Protein AF-A0A812JLH1-F1 (afdb_monomer_lite)

Organism: Symbiodinium pilosum (NCBI:txid2952)

Radius of gyration: 16.18 Å; chains: 1; bounding box: 37×35×45 Å

Secondary structure (DSSP, 8-state):
-HHHHHH-----TTGGGEEEEEE-GGGTB---GGGG-TTS---TTSBBPTTGGGSPPHHHHHHHHHHTT-SEEEEEE-TT--STTHHHHHTHHHHH----EEEEEE--HHHHHHHHHH-SEEE--S-HHHHHHHHH-SS--EEEES---TT-TTSS-PPTT-EEEE------HHHHSTTTTBHHHHH-

Sequence (188 aa):
DVKACLENPAEDPGEDKRLTVHLRGNDLWNMGEFELMPKKPVNMEAGAHHWLWANPPCTMYEKIIREEEFTEVLVVTSPDRRHACVPWFERFTARTGLNVKVTLQANSLAQDFCTLTRARNLAVSFSTLSNAAAIMSKRVQRIYLRQFALNSMMNCNVWPGVSLVQYSLPITEQHHEPYNNTYAGVTE

Foldseek 3Di:
DLVCLLPDQDDDPQLLLEEEEEFELVLFAVDDPVRLPPPDDPPQFDFTDLCNVQWDDLVLVVVVCVVSVRQEYEYEYALSQLGLCSVVLVCVCVVPVDNHHYDYDHDDLSVSLSVLLNHQHYEYTNDPSNLVSQVSHPRHQEYEYADDDPPRPPPPDDDPNHYYHYNDDDDDPVNSCQQVSGNNRSND

pLDDT: mean 85.17, std 12.39, range [54.69, 98.5]

Structure (mmCIF, N/CA/C/O backbone):
data_AF-A0A812JLH1-F1
#
_entry.id   AF-A0A812JLH1-F1
#
loop_
_atom_site.group_PDB
_atom_site.id
_atom_site.type_symbol
_atom_site.label_atom_id
_atom_site.label_alt_id
_atom_site.label_comp_id
_atom_site.label_asym_id
_atom_site.label_entity_id
_atom_site.label_seq_id
_atom_site.pdbx_PDB_ins_code
_atom_site.Cartn_x
_atom_site.Cartn_y
_atom_site.Cartn_z
_atom_site.occupancy
_atom_site.B_iso_or_equiv
_atom_site.auth_seq_id
_atom_site.auth_comp_id
_atom_site.auth_asym_id
_atom_site.auth_atom_id
_atom_site.pdbx_PDB_model_num
ATOM 1 N N . ASP A 1 1 ? 15.797 2.815 14.763 1.00 82.75 1 ASP A N 1
ATOM 2 C CA . ASP A 1 1 ? 15.947 1.451 15.293 1.00 82.75 1 ASP A CA 1
ATOM 3 C C . ASP A 1 1 ? 14.670 0.673 14.989 1.00 82.75 1 ASP A C 1
ATOM 5 O O . ASP A 1 1 ? 13.602 1.110 15.404 1.00 82.75 1 ASP A O 1
ATOM 9 N N . VAL A 1 2 ? 14.767 -0.409 14.209 1.00 87.62 2 VAL A N 1
ATOM 10 C CA . VAL A 1 2 ? 13.615 -1.256 13.837 1.00 87.62 2 VAL A CA 1
ATOM 11 C C . VAL A 1 2 ? 13.089 -2.033 15.046 1.00 87.62 2 VAL A C 1
ATOM 13 O O . VAL A 1 2 ? 11.886 -2.244 15.167 1.00 87.62 2 VAL A O 1
ATOM 16 N N . LYS A 1 3 ? 13.959 -2.400 15.993 1.00 89.44 3 LYS A N 1
ATOM 17 C CA . LYS A 1 3 ? 13.555 -3.128 17.199 1.00 89.44 3 LYS A CA 1
ATOM 18 C C . LYS A 1 3 ? 12.548 -2.320 18.019 1.00 89.44 3 LYS A C 1
ATOM 20 O O . LYS A 1 3 ? 11.480 -2.818 18.367 1.00 89.44 3 LYS A O 1
ATOM 25 N N . ALA A 1 4 ? 12.838 -1.036 18.223 1.00 86.81 4 ALA A N 1
ATOM 26 C CA . ALA A 1 4 ? 11.985 -0.136 18.991 1.00 86.81 4 ALA A CA 1
ATOM 27 C C . ALA A 1 4 ? 10.550 -0.025 18.437 1.00 86.81 4 ALA A C 1
ATOM 29 O O . ALA A 1 4 ? 9.603 0.097 19.214 1.00 86.81 4 ALA A O 1
ATOM 30 N N . CYS A 1 5 ? 10.357 -0.080 17.112 1.00 86.69 5 CYS A N 1
ATOM 31 C CA . CYS A 1 5 ? 9.018 0.037 16.529 1.00 86.69 5 CYS A CA 1
ATOM 32 C C . CYS A 1 5 ? 8.181 -1.247 16.620 1.00 86.69 5 CYS A C 1
ATOM 34 O O . CYS A 1 5 ? 6.956 -1.147 16.599 1.00 86.69 5 CYS A O 1
ATOM 36 N N . LEU A 1 6 ? 8.822 -2.408 16.785 1.00 89.00 6 LEU A N 1
ATOM 37 C CA . LEU A 1 6 ? 8.162 -3.697 17.021 1.00 89.00 6 LEU A CA 1
ATOM 38 C C . LEU A 1 6 ? 7.768 -3.900 18.493 1.00 89.00 6 LEU A C 1
ATOM 40 O O . LEU A 1 6 ? 6.800 -4.602 18.792 1.00 89.00 6 LEU A O 1
ATOM 44 N N . GLU A 1 7 ? 8.536 -3.317 19.416 1.00 87.50 7 GLU A N 1
ATOM 45 C CA . GLU A 1 7 ? 8.344 -3.497 20.859 1.00 87.50 7 GLU A CA 1
ATOM 46 C C . GLU A 1 7 ? 7.344 -2.500 21.454 1.00 87.50 7 GLU A C 1
ATOM 48 O O . GLU A 1 7 ? 6.517 -2.903 22.266 1.00 87.50 7 GLU A O 1
ATOM 53 N N . ASN A 1 8 ? 7.369 -1.237 21.012 1.00 75.62 8 ASN A N 1
ATOM 54 C CA . ASN A 1 8 ? 6.538 -0.163 21.563 1.00 75.62 8 ASN A CA 1
ATOM 55 C C . ASN A 1 8 ? 5.800 0.588 20.451 1.00 75.62 8 ASN A C 1
ATOM 57 O O . ASN A 1 8 ? 6.235 1.665 20.018 1.00 75.62 8 ASN A O 1
ATOM 61 N N . PRO A 1 9 ? 4.698 0.038 19.932 1.00 70.88 9 PRO A N 1
ATOM 62 C CA . PRO A 1 9 ? 3.965 0.736 18.906 1.00 70.88 9 PRO A CA 1
ATOM 63 C C . PRO A 1 9 ? 3.037 1.771 19.556 1.00 70.88 9 PRO A C 1
ATOM 65 O O . PRO A 1 9 ? 2.100 1.428 20.268 1.00 70.88 9 PRO A O 1
ATOM 68 N N . ALA A 1 10 ? 3.330 3.052 19.341 1.00 70.94 10 ALA A N 1
ATOM 69 C CA . ALA A 1 10 ? 2.484 4.139 19.822 1.00 70.94 10 ALA A CA 1
ATOM 70 C C . ALA A 1 10 ? 1.083 4.077 19.184 1.00 70.94 10 ALA A C 1
ATOM 72 O O . ALA A 1 10 ? 0.942 3.756 18.001 1.00 70.94 10 ALA A O 1
ATOM 73 N N . GLU A 1 11 ? 0.048 4.401 19.959 1.00 75.62 11 GLU A N 1
ATOM 74 C CA . GLU A 1 11 ? -1.300 4.591 19.425 1.00 75.62 11 GLU A CA 1
ATOM 75 C C . GLU A 1 11 ? -1.411 5.942 18.716 1.00 75.62 11 GLU A C 1
ATOM 77 O O . GLU A 1 11 ? -1.098 6.975 19.304 1.00 75.62 11 GLU A O 1
ATOM 82 N N . ASP A 1 12 ? -1.827 5.927 17.446 1.00 78.06 12 ASP A N 1
ATOM 83 C CA . ASP A 1 12 ? -2.151 7.136 16.688 1.00 78.06 12 ASP A CA 1
ATOM 84 C C . ASP A 1 12 ? -3.685 7.243 16.559 1.00 78.06 12 ASP A C 1
ATOM 86 O O . ASP A 1 12 ? -4.323 6.350 15.980 1.00 78.06 12 ASP A O 1
ATOM 90 N N . PRO A 1 13 ? -4.305 8.288 17.139 1.00 71.50 13 PRO A N 1
ATOM 91 C CA . PRO A 1 13 ? -5.736 8.528 17.020 1.00 71.50 13 PRO A CA 1
ATOM 92 C C . PRO A 1 13 ? -6.170 8.595 15.548 1.00 71.50 13 PRO A C 1
ATOM 94 O O . PRO A 1 13 ? -5.697 9.430 14.783 1.00 71.50 13 PRO A O 1
ATOM 97 N N . GLY A 1 14 ? -7.107 7.731 15.151 1.00 78.62 14 GLY A N 1
ATOM 98 C CA . GLY A 1 14 ? -7.649 7.696 13.784 1.00 78.62 14 GLY A CA 1
ATOM 99 C C . GLY A 1 14 ? -7.066 6.612 12.872 1.00 78.62 14 GLY A C 1
ATOM 100 O O . GLY A 1 14 ? -7.523 6.481 11.737 1.00 78.62 14 GLY A O 1
ATOM 101 N N . GLU A 1 15 ? -6.137 5.778 13.354 1.00 85.62 15 GLU A N 1
ATOM 102 C CA . GLU A 1 15 ? -5.610 4.638 12.582 1.00 85.62 15 GLU A CA 1
ATOM 103 C C . GLU A 1 15 ? -6.689 3.668 12.082 1.00 85.62 15 GLU A C 1
ATOM 105 O O . GLU A 1 15 ? -6.532 3.089 11.009 1.00 85.62 15 GLU A O 1
ATOM 110 N N . ASP A 1 16 ? -7.799 3.509 12.810 1.00 92.25 16 ASP A N 1
ATOM 111 C CA . ASP A 1 16 ? -8.897 2.623 12.397 1.00 92.25 16 ASP A CA 1
ATOM 112 C C . ASP A 1 16 ? -9.560 3.085 11.087 1.00 92.25 16 ASP A C 1
ATOM 114 O O . ASP A 1 16 ? -10.110 2.270 10.349 1.00 92.25 16 ASP A O 1
ATOM 118 N N . LYS A 1 17 ? -9.478 4.386 10.774 1.00 96.00 17 LYS A N 1
ATOM 119 C CA . LYS A 1 17 ? -10.007 5.004 9.547 1.00 96.00 17 LYS A CA 1
ATOM 120 C C . LYS A 1 17 ? -8.932 5.288 8.496 1.00 96.00 17 LYS A C 1
ATOM 122 O O . LYS A 1 17 ? -9.239 5.873 7.453 1.00 96.00 17 LYS A O 1
ATOM 127 N N . ARG A 1 18 ? -7.693 4.853 8.744 1.00 97.94 18 ARG A N 1
ATOM 128 C CA . ARG A 1 18 ? -6.567 5.000 7.825 1.00 97.94 18 ARG A CA 1
ATOM 129 C C . ARG A 1 18 ? -6.228 3.674 7.160 1.00 97.94 18 ARG A C 1
ATOM 131 O O . ARG A 1 18 ? -5.979 2.689 7.849 1.00 97.94 18 ARG A O 1
ATOM 138 N N . LEU A 1 19 ? -6.119 3.686 5.835 1.00 98.50 19 LEU A N 1
ATOM 139 C CA . LEU A 1 19 ? -5.485 2.620 5.064 1.00 98.50 19 LEU A CA 1
ATOM 140 C C . LEU A 1 19 ? -4.008 2.945 4.839 1.00 98.50 19 LEU A C 1
ATOM 142 O O . LEU A 1 19 ? -3.681 3.974 4.249 1.00 98.50 19 LEU A O 1
ATOM 146 N N . THR A 1 20 ? -3.111 2.052 5.242 1.00 98.44 20 THR A N 1
ATOM 147 C CA . THR A 1 20 ? -1.696 2.132 4.867 1.00 98.44 20 THR A CA 1
ATOM 148 C C . THR A 1 20 ? -1.458 1.277 3.629 1.00 98.44 20 THR A C 1
ATOM 150 O O . THR A 1 20 ? -1.788 0.094 3.622 1.00 98.44 20 THR A O 1
ATOM 153 N N . VAL A 1 21 ? -0.878 1.855 2.579 1.00 98.25 21 VAL A N 1
ATOM 154 C CA . VAL A 1 21 ? -0.627 1.184 1.296 1.00 98.25 21 VAL A CA 1
ATOM 155 C C . VAL A 1 21 ? 0.872 1.137 1.034 1.00 98.25 21 VAL A C 1
ATOM 157 O O . VAL A 1 21 ? 1.532 2.175 1.039 1.00 98.25 21 VAL A O 1
ATOM 160 N N . HIS A 1 22 ? 1.417 -0.050 0.786 1.00 97.19 22 HIS A N 1
ATOM 161 C CA . HIS A 1 22 ? 2.820 -0.207 0.412 1.00 97.19 22 HIS A CA 1
ATOM 162 C C . HIS A 1 22 ? 3.009 -0.145 -1.107 1.00 97.19 22 HIS A C 1
ATOM 164 O O . HIS A 1 22 ? 2.411 -0.949 -1.814 1.00 97.19 22 HIS A O 1
ATOM 170 N N . LEU A 1 23 ? 3.844 0.779 -1.596 1.00 95.38 23 LEU A N 1
ATOM 171 C CA . LEU A 1 23 ? 4.119 0.995 -3.022 1.00 95.38 23 LEU A CA 1
ATOM 172 C C . LEU A 1 23 ? 5.585 1.399 -3.257 1.00 95.38 23 LEU A C 1
ATOM 174 O O . LEU A 1 23 ? 5.857 2.537 -3.639 1.00 95.38 23 LEU A O 1
ATOM 178 N N . ARG A 1 24 ? 6.565 0.520 -3.019 1.00 91.75 24 ARG A N 1
ATOM 179 C CA . ARG A 1 24 ? 7.971 0.863 -3.302 1.00 91.75 24 ARG A CA 1
ATOM 180 C C . ARG A 1 24 ? 8.332 0.573 -4.754 1.00 91.75 24 ARG A C 1
ATOM 182 O O . ARG A 1 24 ? 7.972 -0.460 -5.300 1.00 91.75 24 ARG A O 1
ATOM 189 N N . GLY A 1 25 ? 9.109 1.464 -5.373 1.00 86.06 25 GLY A N 1
ATOM 190 C CA . GLY A 1 25 ? 9.580 1.276 -6.749 1.00 86.06 25 GLY A CA 1
ATOM 191 C C . GLY A 1 25 ? 10.365 -0.029 -6.928 1.00 86.06 25 GLY A C 1
ATOM 192 O O . GLY A 1 25 ? 10.170 -0.722 -7.917 1.00 86.06 25 GLY A O 1
ATOM 193 N N . ASN A 1 26 ? 11.178 -0.421 -5.939 1.00 84.31 26 ASN A N 1
ATOM 194 C CA . ASN A 1 26 ? 11.938 -1.680 -5.970 1.00 84.31 26 ASN A CA 1
ATOM 195 C C . ASN A 1 26 ? 11.074 -2.941 -6.158 1.00 84.31 26 ASN A C 1
ATOM 197 O O . ASN A 1 26 ? 11.604 -3.959 -6.581 1.00 84.31 26 ASN A O 1
ATOM 201 N N . ASP A 1 27 ? 9.773 -2.894 -5.853 1.00 84.25 27 ASP A N 1
ATOM 202 C CA . ASP A 1 27 ? 8.881 -4.048 -6.025 1.00 84.25 27 ASP A CA 1
ATOM 203 C C . ASP A 1 27 ? 8.467 -4.258 -7.494 1.00 84.25 27 ASP A C 1
ATOM 205 O O . ASP A 1 27 ? 8.061 -5.353 -7.893 1.00 84.25 27 ASP A O 1
ATOM 209 N N . LEU A 1 28 ? 8.553 -3.204 -8.311 1.00 80.56 28 LEU A N 1
ATOM 210 C CA . LEU A 1 28 ? 8.211 -3.231 -9.737 1.00 80.56 28 LEU A CA 1
ATOM 211 C C . LEU A 1 28 ? 9.445 -3.410 -10.625 1.00 80.56 28 LEU A C 1
ATOM 213 O O . LEU A 1 28 ? 9.353 -3.869 -11.763 1.00 80.56 28 LEU A O 1
ATOM 217 N N . TRP A 1 29 ? 10.603 -3.021 -10.106 1.00 76.50 29 TRP A N 1
ATOM 218 C CA . TRP A 1 29 ? 11.782 -2.697 -10.887 1.00 76.50 29 TRP A CA 1
ATOM 219 C C . TRP A 1 29 ? 12.941 -3.593 -10.465 1.00 76.50 29 TRP A C 1
ATOM 221 O O . TRP A 1 29 ? 13.274 -3.646 -9.284 1.00 76.50 29 TRP A O 1
ATOM 231 N N . ASN A 1 30 ? 13.594 -4.265 -11.420 1.00 68.88 30 ASN A N 1
ATOM 232 C CA . ASN A 1 30 ? 14.794 -5.071 -11.157 1.00 68.88 30 ASN A CA 1
ATOM 233 C C . ASN A 1 30 ? 16.030 -4.173 -10.939 1.00 68.88 30 ASN A C 1
ATOM 235 O O . ASN A 1 30 ? 17.024 -4.283 -11.650 1.00 68.88 30 ASN A O 1
ATOM 239 N N . MET A 1 31 ? 15.918 -3.222 -10.012 1.00 67.00 31 MET A N 1
ATOM 240 C CA . MET A 1 31 ? 16.947 -2.254 -9.652 1.00 67.00 31 MET A CA 1
ATOM 241 C C . MET A 1 31 ? 17.308 -2.428 -8.180 1.00 67.00 31 MET A C 1
ATOM 243 O O . MET A 1 31 ? 16.434 -2.462 -7.303 1.00 67.00 31 MET A O 1
ATOM 247 N N . GLY A 1 32 ? 18.608 -2.487 -7.898 1.00 62.91 32 GLY A N 1
ATOM 248 C CA . GLY A 1 32 ? 19.108 -2.443 -6.530 1.00 62.91 32 GLY A CA 1
ATOM 249 C C . GLY A 1 32 ? 18.743 -1.117 -5.854 1.00 62.91 32 GLY A C 1
ATOM 250 O O . GLY A 1 32 ? 18.620 -0.083 -6.507 1.00 62.91 32 GLY A O 1
ATOM 251 N N . GLU A 1 33 ? 18.607 -1.108 -4.526 1.00 60.84 33 GLU A N 1
ATOM 252 C CA . GLU A 1 33 ? 18.280 0.111 -3.759 1.00 60.84 33 GLU A CA 1
ATOM 253 C C . GLU A 1 33 ? 19.251 1.275 -4.053 1.00 60.84 33 GLU A C 1
ATOM 255 O O . GLU A 1 33 ? 18.844 2.434 -4.117 1.00 60.84 33 GLU A O 1
ATOM 260 N N . PHE A 1 34 ? 20.519 0.961 -4.336 1.00 59.47 34 PHE A N 1
ATOM 261 C CA . PHE A 1 34 ? 21.565 1.930 -4.684 1.00 59.47 34 PHE A CA 1
ATOM 262 C C . PHE A 1 34 ? 21.465 2.487 -6.116 1.00 59.47 34 PHE A C 1
ATOM 264 O O . PHE A 1 34 ? 22.040 3.536 -6.409 1.00 59.47 34 PHE A O 1
ATOM 271 N N . GLU A 1 35 ? 20.725 1.825 -7.005 1.00 60.53 35 GLU A N 1
ATOM 272 C CA . GLU A 1 35 ? 20.501 2.251 -8.395 1.00 60.53 35 GLU A CA 1
ATOM 273 C C . GLU A 1 35 ? 19.306 3.209 -8.518 1.00 60.53 35 GLU A C 1
ATOM 275 O O . GLU A 1 35 ? 19.173 3.931 -9.506 1.00 60.53 35 GLU A O 1
ATOM 280 N N . LEU A 1 36 ? 18.473 3.292 -7.474 1.00 56.53 36 LEU A N 1
ATOM 281 C CA . LEU A 1 36 ? 17.326 4.200 -7.388 1.00 56.53 36 LEU A CA 1
ATOM 282 C C . LEU A 1 36 ? 17.683 5.630 -6.973 1.00 56.53 36 LEU A C 1
ATOM 284 O O . LEU A 1 36 ? 16.800 6.462 -6.756 1.00 56.53 36 LEU A O 1
ATOM 288 N N . MET A 1 37 ? 18.971 5.958 -6.869 1.00 56.81 37 MET A N 1
ATOM 289 C CA . MET A 1 37 ? 19.357 7.329 -6.572 1.00 56.81 37 MET A CA 1
ATOM 290 C C . MET A 1 37 ? 18.881 8.277 -7.690 1.00 56.81 37 MET A C 1
ATOM 292 O O . MET A 1 37 ? 19.109 8.003 -8.870 1.00 56.81 37 MET A O 1
ATOM 296 N N . PRO A 1 38 ? 18.312 9.449 -7.349 1.00 57.22 38 PRO A N 1
ATOM 297 C CA . PRO A 1 38 ? 17.736 10.408 -8.303 1.00 57.22 38 PRO A CA 1
ATOM 298 C C . PRO A 1 38 ? 18.732 11.006 -9.316 1.00 57.22 38 PRO A C 1
ATOM 300 O O . PRO A 1 38 ? 18.360 11.852 -10.120 1.00 57.22 38 PRO A O 1
ATOM 303 N N . LYS A 1 39 ? 20.006 10.595 -9.297 1.00 56.91 39 LYS A N 1
ATOM 304 C CA . LYS A 1 39 ? 21.063 11.163 -10.141 1.00 56.91 39 LYS A CA 1
ATOM 305 C C . LYS A 1 39 ? 21.052 10.657 -11.581 1.00 56.91 39 LYS A C 1
ATOM 307 O O . LYS A 1 39 ? 21.718 11.265 -12.413 1.00 56.91 39 LYS A O 1
ATOM 312 N N . LYS A 1 40 ? 20.344 9.567 -11.887 1.00 63.62 40 LYS A N 1
ATOM 313 C CA . LYS A 1 40 ? 20.218 9.071 -13.262 1.00 63.62 40 LYS A CA 1
ATOM 314 C C . LYS A 1 40 ? 18.747 8.836 -13.614 1.00 63.62 40 LYS A C 1
ATOM 316 O O . LYS A 1 40 ? 18.030 8.233 -12.806 1.00 63.62 40 LYS A O 1
ATOM 321 N N . PRO A 1 41 ? 18.286 9.321 -14.783 1.00 68.19 41 PRO A N 1
ATOM 322 C CA . PRO A 1 41 ? 16.986 8.932 -15.304 1.00 68.19 41 PRO A CA 1
ATOM 323 C C . PRO A 1 41 ? 16.955 7.410 -15.460 1.00 68.19 41 PRO A C 1
ATOM 325 O O . PRO A 1 41 ? 17.969 6.794 -15.798 1.00 68.19 41 PRO A O 1
ATOM 328 N N . VAL A 1 42 ? 15.805 6.807 -15.162 1.00 68.88 42 VAL A N 1
ATOM 329 C CA . VAL A 1 42 ? 15.605 5.379 -15.411 1.00 68.88 42 VAL A CA 1
ATOM 330 C C . VAL A 1 42 ? 15.697 5.161 -16.911 1.00 68.88 42 VAL A C 1
ATOM 332 O O . VAL A 1 42 ? 15.135 5.933 -17.687 1.00 68.88 42 VAL A O 1
ATOM 335 N N . ASN A 1 43 ? 16.423 4.126 -17.319 1.00 76.06 43 ASN A N 1
ATOM 336 C CA . ASN A 1 43 ? 16.367 3.689 -18.700 1.00 76.06 43 ASN A CA 1
ATOM 337 C C . ASN A 1 43 ? 14.947 3.172 -18.966 1.00 76.06 43 ASN A C 1
ATOM 339 O O . ASN A 1 43 ? 14.598 2.103 -18.473 1.00 76.06 43 ASN A O 1
ATOM 343 N N . MET A 1 44 ? 14.137 3.935 -19.705 1.00 76.88 44 MET A N 1
ATOM 344 C CA . MET A 1 44 ? 12.737 3.578 -19.956 1.00 76.88 44 MET A CA 1
ATOM 345 C C . MET A 1 44 ? 12.597 2.261 -20.738 1.00 76.88 44 MET A C 1
ATOM 347 O O . MET A 1 44 ? 11.576 1.591 -20.625 1.00 76.88 44 MET A O 1
ATOM 351 N N . GLU A 1 45 ? 13.664 1.854 -21.430 1.00 80.25 45 GLU A N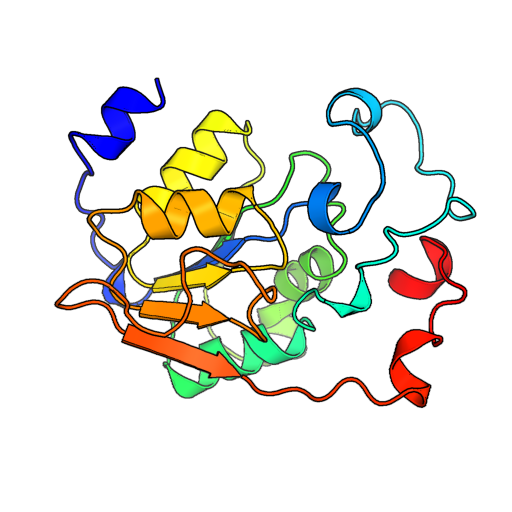 1
ATOM 352 C CA . GLU A 1 45 ? 13.786 0.589 -22.164 1.00 80.25 45 GLU A CA 1
ATOM 353 C C . GLU A 1 45 ? 14.276 -0.580 -21.293 1.00 80.25 45 GLU A C 1
ATOM 355 O O . GLU A 1 45 ? 14.408 -1.706 -21.771 1.00 80.25 45 GLU A O 1
ATOM 360 N N . ALA A 1 46 ? 14.626 -0.345 -20.023 1.00 75.31 46 ALA A N 1
ATOM 361 C CA . ALA A 1 46 ? 15.055 -1.428 -19.147 1.00 75.31 46 ALA A CA 1
ATOM 362 C C . ALA A 1 46 ? 13.885 -2.372 -18.831 1.00 75.31 46 ALA A C 1
ATOM 364 O O . ALA A 1 46 ? 12.727 -1.965 -18.758 1.00 75.31 46 ALA A O 1
ATOM 365 N N . GLY A 1 47 ? 14.207 -3.648 -18.615 1.00 72.19 47 GLY A N 1
ATOM 366 C CA . GLY A 1 47 ? 13.205 -4.652 -18.280 1.00 72.19 47 GLY A CA 1
ATOM 367 C C . GLY A 1 47 ? 12.525 -4.347 -16.945 1.00 72.19 47 GLY A C 1
ATOM 368 O O . GLY A 1 47 ? 13.196 -4.152 -15.924 1.00 72.19 47 GLY A O 1
ATOM 369 N N . ALA A 1 48 ? 11.194 -4.343 -16.946 1.00 72.19 48 ALA A N 1
ATOM 370 C CA . ALA A 1 48 ? 10.402 -4.425 -15.731 1.00 72.19 48 ALA A CA 1
ATOM 371 C C . ALA A 1 48 ? 10.676 -5.762 -15.024 1.00 72.19 48 ALA A C 1
ATOM 373 O O . ALA A 1 48 ? 11.126 -6.743 -15.625 1.00 72.19 48 ALA A O 1
ATOM 374 N N . HIS A 1 49 ? 10.423 -5.821 -13.720 1.00 73.69 49 HIS A N 1
ATOM 375 C CA . HIS A 1 49 ? 10.552 -7.073 -12.990 1.00 73.69 49 HIS A CA 1
ATOM 376 C C . HIS A 1 49 ? 9.551 -8.098 -13.548 1.00 73.69 49 HIS A C 1
ATOM 378 O O . HIS A 1 49 ? 8.377 -7.789 -13.716 1.00 73.69 49 HIS A O 1
ATOM 384 N N . HIS A 1 50 ? 9.983 -9.334 -13.807 1.00 72.88 50 HIS A N 1
ATOM 385 C CA . HIS A 1 50 ? 9.111 -10.377 -14.374 1.00 72.88 50 HIS A CA 1
ATOM 386 C C . HIS A 1 50 ? 7.906 -10.741 -13.487 1.00 72.88 50 HIS A C 1
ATOM 388 O O . HIS A 1 50 ? 6.989 -11.402 -13.948 1.00 72.88 50 HIS A O 1
ATOM 394 N N . TRP A 1 51 ? 7.874 -10.293 -12.227 1.00 76.62 51 TRP A N 1
ATOM 395 C CA . TRP A 1 51 ? 6.703 -10.401 -11.351 1.00 76.62 51 TRP A CA 1
ATOM 396 C C . TRP A 1 51 ? 5.863 -9.120 -11.291 1.00 76.62 51 TRP A C 1
ATOM 398 O O . TRP A 1 51 ? 5.056 -8.961 -10.378 1.00 76.62 51 TRP A O 1
ATOM 408 N N . LEU A 1 52 ? 6.032 -8.186 -12.228 1.00 78.88 52 LEU A N 1
ATOM 409 C CA . LEU A 1 52 ? 5.280 -6.933 -12.258 1.00 78.88 52 LEU A CA 1
ATOM 410 C C . LEU A 1 52 ? 3.771 -7.192 -12.181 1.00 78.88 52 LEU A C 1
ATOM 412 O O . LEU A 1 52 ? 3.092 -6.609 -11.341 1.00 78.88 52 LEU A O 1
ATOM 416 N N . TRP A 1 53 ? 3.274 -8.133 -12.984 1.00 78.94 53 TRP A N 1
ATOM 417 C CA . TRP A 1 53 ? 1.869 -8.546 -13.023 1.00 78.94 53 TRP A CA 1
ATOM 418 C C . TRP A 1 53 ? 1.356 -9.159 -11.716 1.00 78.94 53 TRP A C 1
ATOM 420 O O . TRP A 1 53 ? 0.153 -9.365 -11.560 1.00 78.94 53 TRP A O 1
ATOM 430 N N . ALA A 1 54 ? 2.240 -9.502 -10.776 1.00 83.44 54 ALA A N 1
ATOM 431 C CA . ALA A 1 54 ? 1.852 -9.995 -9.463 1.00 83.44 54 ALA A CA 1
ATOM 432 C C . ALA A 1 54 ? 1.417 -8.843 -8.543 1.00 83.44 54 ALA A C 1
ATOM 434 O O . ALA A 1 54 ? 0.612 -9.063 -7.633 1.00 83.44 54 ALA A O 1
ATOM 435 N N . ASN A 1 55 ? 1.870 -7.613 -8.810 1.00 88.06 55 ASN A N 1
ATOM 436 C CA . ASN A 1 55 ? 1.471 -6.445 -8.039 1.00 88.06 55 ASN A CA 1
ATOM 437 C C . ASN A 1 55 ? -0.029 -6.142 -8.202 1.00 88.06 55 ASN A C 1
ATOM 439 O O . ASN A 1 55 ? -0.612 -6.382 -9.264 1.00 88.06 55 ASN A O 1
ATOM 443 N N . PRO A 1 56 ? -0.690 -5.627 -7.152 1.00 91.00 56 PRO A N 1
ATOM 444 C CA . PRO A 1 56 ? -2.062 -5.152 -7.258 1.00 91.00 56 PRO A CA 1
ATOM 445 C C . PRO A 1 56 ? -2.197 -4.001 -8.268 1.00 91.00 56 PRO A C 1
ATOM 447 O O . PRO A 1 56 ? -1.388 -3.071 -8.233 1.00 91.00 56 PRO A O 1
ATOM 450 N N . PRO A 1 57 ? -3.231 -3.994 -9.131 1.00 90.62 57 PRO A N 1
ATOM 451 C CA . PRO A 1 57 ? -3.520 -2.821 -9.946 1.00 90.62 57 PRO A CA 1
ATOM 452 C C . PRO A 1 57 ? -4.002 -1.671 -9.058 1.00 90.62 57 PRO A C 1
ATOM 454 O O . PRO A 1 57 ? -4.662 -1.891 -8.041 1.00 90.62 57 PRO A O 1
ATOM 457 N N . CYS A 1 58 ? -3.747 -0.426 -9.468 1.00 93.12 58 CYS A N 1
ATOM 458 C CA . CYS A 1 58 ? -4.068 0.742 -8.641 1.00 93.12 58 CYS A CA 1
ATOM 459 C C . CYS A 1 58 ? -5.568 0.852 -8.305 1.00 93.12 58 CYS A C 1
ATOM 461 O O . CYS A 1 58 ? -5.946 1.291 -7.221 1.00 93.12 58 CYS A O 1
ATOM 463 N N . THR A 1 59 ? -6.430 0.383 -9.213 1.00 93.25 59 THR A N 1
ATOM 464 C CA . THR A 1 59 ? -7.889 0.323 -9.037 1.00 93.25 59 THR A CA 1
ATOM 465 C C . THR A 1 59 ? -8.332 -0.599 -7.899 1.00 93.25 59 THR A C 1
ATOM 467 O O . THR A 1 59 ? -9.391 -0.365 -7.320 1.00 93.25 59 THR A O 1
ATOM 470 N N . MET A 1 60 ? -7.527 -1.600 -7.519 1.00 95.44 60 MET A N 1
ATOM 471 C CA . MET A 1 60 ? -7.803 -2.426 -6.340 1.00 95.44 60 MET A CA 1
ATOM 472 C C . MET A 1 60 ? -7.790 -1.579 -5.067 1.00 95.44 60 MET A C 1
ATOM 474 O O . ME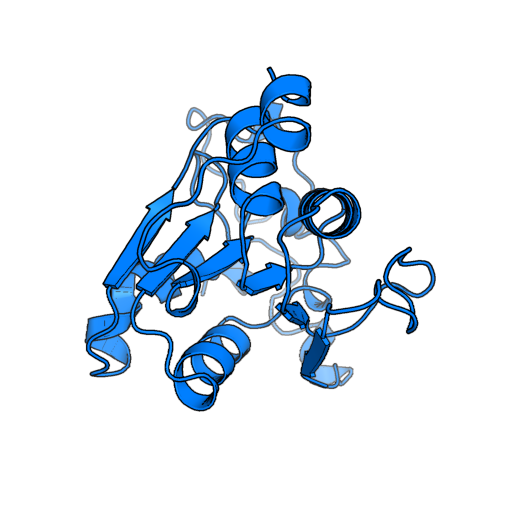T A 1 60 ? -8.687 -1.710 -4.238 1.00 95.44 60 MET A O 1
ATOM 478 N N . TYR A 1 61 ? -6.813 -0.679 -4.924 1.00 96.94 61 TYR A N 1
ATOM 479 C CA . TYR A 1 61 ? -6.755 0.197 -3.757 1.00 96.94 61 TYR A CA 1
ATOM 480 C C . TYR A 1 61 ? -7.939 1.168 -3.723 1.00 96.94 61 TYR A C 1
ATOM 482 O O . TYR A 1 61 ? -8.477 1.409 -2.648 1.00 96.94 61 TYR A O 1
ATOM 490 N N . GLU A 1 62 ? -8.407 1.664 -4.879 1.00 96.31 62 GLU A N 1
ATOM 491 C CA . GLU A 1 62 ? -9.650 2.454 -4.946 1.00 96.31 62 GLU A CA 1
ATOM 492 C C . GLU A 1 62 ? -10.835 1.698 -4.361 1.00 96.31 62 GLU A C 1
ATOM 494 O O . GLU A 1 62 ? -11.605 2.248 -3.575 1.00 96.31 62 GLU A O 1
ATOM 499 N N . LYS A 1 63 ? -10.977 0.437 -4.776 1.00 96.31 63 LYS A N 1
ATOM 500 C CA . LYS A 1 63 ? -12.069 -0.427 -4.352 1.00 96.31 63 LYS A CA 1
ATOM 501 C C . LYS A 1 63 ? -12.027 -0.635 -2.839 1.00 96.31 63 LYS A C 1
ATOM 503 O O . LYS A 1 63 ? -13.041 -0.396 -2.197 1.00 96.31 63 LYS A O 1
ATOM 508 N N . ILE A 1 64 ? -10.853 -0.937 -2.275 1.00 97.44 64 ILE A N 1
ATOM 509 C CA . ILE A 1 64 ? -10.657 -1.059 -0.819 1.00 97.44 64 ILE A CA 1
ATOM 510 C C . ILE A 1 64 ? -11.075 0.228 -0.099 1.00 97.44 64 ILE A C 1
ATOM 512 O O . ILE A 1 64 ? -11.830 0.175 0.864 1.00 97.44 64 ILE A O 1
ATOM 516 N N . ILE A 1 65 ? -10.610 1.391 -0.571 1.00 98.06 65 ILE A N 1
ATOM 517 C CA . ILE A 1 65 ? -10.920 2.690 0.049 1.00 98.06 65 ILE A CA 1
ATOM 518 C C . ILE A 1 65 ? -12.430 2.945 0.079 1.00 98.06 65 ILE A C 1
ATOM 520 O O . ILE A 1 65 ? -12.944 3.435 1.083 1.00 98.06 65 ILE A O 1
ATOM 524 N N . ARG A 1 66 ? -13.137 2.606 -1.005 1.00 97.06 66 ARG A N 1
ATOM 525 C CA . ARG A 1 66 ? -14.591 2.783 -1.119 1.00 97.06 66 ARG A CA 1
ATOM 526 C C . ARG A 1 66 ? -15.374 1.799 -0.254 1.00 97.06 66 ARG A C 1
ATOM 528 O O . ARG A 1 66 ? -16.310 2.220 0.409 1.00 97.06 66 ARG A O 1
ATOM 535 N N . GLU A 1 67 ? -15.022 0.517 -0.288 1.00 96.75 67 GLU A N 1
ATOM 536 C CA . GLU A 1 67 ? -15.774 -0.542 0.400 1.00 96.75 67 GLU A CA 1
ATOM 537 C C . GLU A 1 67 ? -15.609 -0.489 1.919 1.00 96.75 67 GLU A C 1
ATOM 539 O O . GLU A 1 67 ? -16.562 -0.742 2.647 1.00 96.75 67 GLU A O 1
ATOM 544 N N . GLU A 1 68 ? -14.422 -0.112 2.392 1.00 97.12 68 GLU A N 1
ATOM 545 C CA . GLU A 1 68 ? -14.109 -0.017 3.822 1.00 97.12 68 GLU A CA 1
ATOM 546 C C . GLU A 1 68 ? -14.307 1.402 4.384 1.00 97.12 68 GLU A C 1
ATOM 548 O O . GLU A 1 68 ? -14.066 1.646 5.568 1.00 97.12 68 GLU A O 1
ATOM 553 N N . GLU A 1 69 ? -14.730 2.346 3.535 1.00 96.50 69 GLU A N 1
ATOM 554 C CA . GLU A 1 69 ? -15.005 3.743 3.890 1.00 96.50 69 GLU A CA 1
ATOM 555 C C . GLU A 1 69 ? -13.819 4.436 4.591 1.00 96.50 69 GLU A C 1
ATOM 557 O O . GLU A 1 69 ? -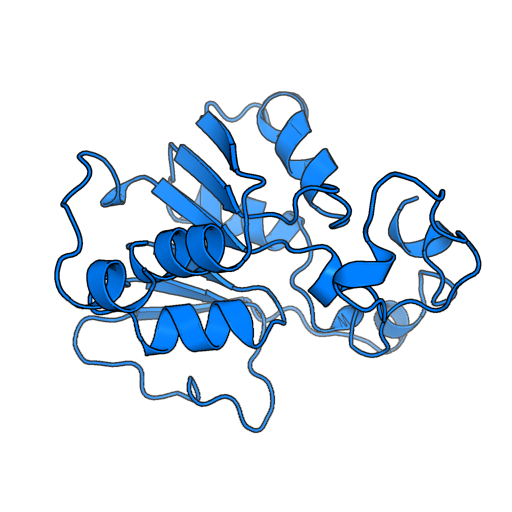13.976 5.179 5.569 1.00 96.50 69 GLU A O 1
ATOM 562 N N . PHE A 1 70 ? -12.602 4.184 4.103 1.00 97.88 70 PHE A N 1
ATOM 563 C CA . PHE A 1 70 ? -11.404 4.828 4.635 1.00 97.88 70 PHE A CA 1
ATOM 564 C C . PHE A 1 70 ? -11.409 6.324 4.315 1.00 97.88 70 PHE A C 1
ATOM 566 O O . PHE A 1 70 ? -11.572 6.732 3.166 1.00 97.88 70 PHE A O 1
ATOM 573 N N . THR A 1 71 ? -11.173 7.154 5.332 1.00 97.12 71 THR A N 1
ATOM 574 C CA . THR A 1 71 ? -11.121 8.619 5.191 1.00 97.12 71 THR A CA 1
ATOM 575 C C . THR A 1 71 ? -9.694 9.141 5.062 1.00 97.12 71 THR A C 1
ATOM 577 O O . THR A 1 71 ? -9.481 10.265 4.606 1.00 97.12 71 THR A O 1
ATOM 580 N N . GLU A 1 72 ? -8.705 8.331 5.445 1.00 97.94 72 GLU A N 1
ATOM 581 C CA . GLU A 1 72 ? -7.286 8.633 5.286 1.00 97.94 72 GLU A CA 1
ATOM 582 C C . GLU A 1 72 ? -6.558 7.493 4.569 1.00 97.94 72 GLU A C 1
ATOM 584 O O . GLU A 1 72 ? -6.805 6.313 4.818 1.00 97.94 72 GLU A O 1
ATOM 589 N N . VAL A 1 73 ? -5.608 7.845 3.707 1.00 98.25 73 VAL A N 1
ATOM 590 C CA . VAL A 1 73 ? -4.709 6.891 3.057 1.00 98.25 73 VAL A CA 1
ATOM 591 C C . VAL A 1 73 ? -3.277 7.362 3.237 1.00 98.25 73 VAL A C 1
ATOM 593 O O . VAL A 1 73 ? -2.930 8.483 2.865 1.00 98.25 73 VAL A O 1
ATOM 596 N N . LEU A 1 74 ? -2.434 6.490 3.780 1.00 98.06 74 LEU A N 1
ATOM 597 C CA . LEU A 1 74 ? -0.996 6.694 3.873 1.00 98.06 74 LEU A CA 1
ATOM 598 C C . LEU A 1 74 ? -0.293 5.781 2.874 1.00 98.06 74 LEU A C 1
ATOM 600 O O . LEU A 1 74 ? -0.226 4.568 3.064 1.00 98.06 74 LEU A O 1
ATOM 604 N N . VAL A 1 75 ? 0.254 6.368 1.818 1.00 98.25 75 VAL A N 1
ATOM 605 C CA . VAL A 1 75 ? 1.064 5.657 0.830 1.00 98.25 75 VAL A CA 1
ATOM 606 C C . VAL A 1 75 ? 2.514 5.656 1.290 1.00 98.25 75 VAL A C 1
ATOM 608 O O . VAL A 1 75 ? 3.136 6.712 1.380 1.00 98.25 75 VAL A O 1
ATOM 611 N N . VAL A 1 76 ? 3.058 4.473 1.556 1.00 97.75 76 VAL A N 1
ATOM 612 C CA . VAL A 1 76 ? 4.465 4.254 1.901 1.00 97.75 76 VAL A CA 1
ATOM 613 C C . VAL A 1 76 ? 5.214 3.838 0.639 1.00 97.75 76 VAL A C 1
ATOM 615 O O . VAL A 1 76 ? 5.046 2.720 0.151 1.00 97.75 76 VAL A O 1
ATOM 618 N N . THR A 1 77 ? 6.030 4.742 0.105 1.00 95.69 77 THR A N 1
ATOM 619 C CA . THR A 1 77 ? 6.771 4.573 -1.153 1.00 95.69 77 THR A CA 1
ATOM 620 C C . THR A 1 77 ? 8.266 4.806 -0.952 1.00 95.69 77 THR A C 1
ATOM 622 O O . THR A 1 77 ? 8.701 5.402 0.026 1.00 95.69 77 THR A O 1
ATOM 625 N N . SER A 1 78 ? 9.077 4.364 -1.910 1.00 91.56 78 SER A N 1
ATOM 626 C CA . SER A 1 78 ? 10.500 4.694 -1.962 1.00 91.56 78 SER A CA 1
ATOM 627 C C . SER A 1 78 ? 10.717 6.207 -2.169 1.00 91.56 78 SER A C 1
ATOM 629 O O . SER A 1 78 ? 9.846 6.865 -2.751 1.00 91.56 78 SER A O 1
ATOM 631 N N . PRO A 1 79 ? 11.869 6.771 -1.740 1.00 89.38 79 PRO A N 1
ATOM 632 C CA . PRO A 1 79 ? 12.196 8.198 -1.891 1.00 89.38 79 PRO A CA 1
ATOM 633 C C . PRO A 1 79 ? 12.060 8.747 -3.315 1.00 89.38 79 PRO A C 1
ATOM 635 O O . PRO A 1 79 ? 11.739 9.917 -3.504 1.00 89.38 79 PRO A O 1
ATOM 638 N N . ASP A 1 80 ? 12.287 7.900 -4.316 1.00 85.00 80 ASP A N 1
ATOM 639 C CA . ASP A 1 80 ? 12.189 8.233 -5.736 1.00 85.00 80 ASP A CA 1
ATOM 640 C C . ASP A 1 80 ? 10.751 8.220 -6.285 1.00 85.00 80 ASP A C 1
ATOM 642 O O . ASP A 1 80 ? 10.533 8.665 -7.410 1.00 85.00 80 ASP A O 1
ATOM 646 N N . ARG A 1 81 ? 9.775 7.732 -5.502 1.00 89.94 81 ARG A N 1
ATOM 647 C CA . ARG A 1 81 ? 8.339 7.694 -5.831 1.00 89.94 81 ARG A CA 1
ATOM 648 C C . ARG A 1 81 ? 8.005 6.979 -7.144 1.00 89.94 81 ARG A C 1
ATOM 650 O O . ARG A 1 81 ? 6.990 7.266 -7.769 1.00 89.94 81 ARG A O 1
ATOM 657 N N . ARG A 1 82 ? 8.838 6.024 -7.562 1.00 85.75 82 ARG A N 1
ATOM 658 C CA . ARG A 1 82 ? 8.758 5.408 -8.899 1.00 85.75 82 ARG A CA 1
ATOM 659 C C . ARG A 1 82 ? 7.723 4.296 -9.050 1.00 85.75 82 ARG A C 1
ATOM 661 O O . ARG A 1 82 ? 7.697 3.646 -10.089 1.00 85.75 82 ARG A O 1
ATOM 668 N N . HIS A 1 83 ? 6.904 4.015 -8.044 1.00 89.94 83 HIS A N 1
ATOM 669 C CA . HIS A 1 83 ? 5.858 3.009 -8.197 1.00 89.94 83 HIS A CA 1
ATOM 670 C C . HIS A 1 83 ? 4.729 3.552 -9.093 1.00 89.94 83 HIS A C 1
ATOM 672 O O . HIS A 1 83 ? 4.247 4.658 -8.864 1.00 89.94 83 HIS A O 1
ATOM 678 N N . ALA A 1 84 ? 4.256 2.778 -10.077 1.00 88.00 84 ALA A N 1
ATOM 679 C CA . ALA A 1 84 ? 3.286 3.239 -11.087 1.00 88.00 84 ALA A CA 1
ATOM 680 C C . ALA A 1 84 ? 1.965 3.779 -10.491 1.00 88.00 84 ALA A C 1
ATOM 682 O O . ALA A 1 84 ? 1.355 4.704 -11.020 1.00 88.00 84 ALA A O 1
ATOM 683 N N . CYS A 1 85 ? 1.547 3.259 -9.334 1.00 92.69 85 CYS A N 1
ATOM 684 C CA . CYS A 1 85 ? 0.377 3.770 -8.610 1.00 92.69 85 CYS A CA 1
ATOM 685 C C . CYS A 1 85 ? 0.593 5.075 -7.824 1.00 92.69 85 CYS A C 1
ATOM 687 O O . CYS A 1 85 ? -0.379 5.630 -7.319 1.00 92.69 85 CYS A O 1
ATOM 689 N N . VAL A 1 86 ? 1.815 5.598 -7.696 1.00 94.88 86 VAL A N 1
ATOM 690 C CA . VAL A 1 86 ? 2.050 6.846 -6.949 1.00 94.88 86 VAL A CA 1
ATOM 691 C C . VAL A 1 86 ? 1.346 8.045 -7.606 1.00 94.88 86 VAL A C 1
ATOM 693 O O . VAL A 1 86 ? 0.524 8.664 -6.926 1.00 94.88 86 VAL A O 1
ATOM 696 N N . PRO A 1 87 ? 1.522 8.329 -8.915 1.00 93.88 87 PRO A N 1
ATOM 697 C CA . PRO A 1 87 ? 0.775 9.401 -9.585 1.00 93.88 87 PRO A CA 1
ATOM 698 C C . PRO A 1 87 ? -0.747 9.212 -9.537 1.00 93.88 87 PRO A C 1
ATOM 700 O O . PRO A 1 87 ? -1.515 10.176 -9.562 1.00 93.88 87 PRO A O 1
ATOM 703 N N . TRP A 1 88 ? -1.198 7.957 -9.470 1.00 94.62 88 TRP A N 1
ATOM 704 C CA . TRP A 1 88 ? -2.610 7.612 -9.342 1.00 94.62 88 TRP A CA 1
ATOM 705 C C . TRP A 1 88 ? -3.180 8.067 -7.987 1.00 94.62 88 TRP A C 1
ATOM 707 O O . TRP A 1 88 ? -4.287 8.607 -7.940 1.00 94.62 88 TRP A O 1
ATOM 717 N N . PHE A 1 89 ? -2.402 7.929 -6.908 1.00 96.88 89 PHE A N 1
ATOM 718 C CA . PHE A 1 89 ? -2.745 8.427 -5.574 1.00 96.88 89 PHE A CA 1
ATOM 719 C C . PHE A 1 89 ? -2.620 9.948 -5.446 1.00 96.88 89 PHE A C 1
ATOM 721 O O . PHE A 1 89 ? -3.476 10.575 -4.826 1.00 96.88 89 PHE A O 1
ATOM 728 N N . GLU A 1 90 ? -1.613 10.565 -6.068 1.00 95.75 90 GLU A N 1
ATOM 729 C CA . GLU A 1 90 ? -1.461 12.030 -6.076 1.00 95.75 90 GLU A CA 1
ATOM 730 C C . GLU A 1 90 ? -2.674 12.731 -6.706 1.00 95.75 90 GLU A C 1
ATOM 732 O O . GLU A 1 90 ? -3.072 13.811 -6.274 1.00 95.75 90 GLU A O 1
ATOM 737 N N . ARG A 1 91 ? -3.309 12.093 -7.697 1.00 95.56 91 ARG A N 1
ATOM 738 C CA . ARG A 1 91 ? -4.514 12.601 -8.368 1.00 95.56 91 ARG A CA 1
ATOM 739 C C . ARG A 1 91 ? -5.817 12.019 -7.818 1.00 95.56 91 ARG A C 1
ATOM 741 O O . ARG A 1 91 ? -6.863 12.222 -8.432 1.00 95.56 91 ARG A O 1
ATOM 748 N N . PHE A 1 92 ? -5.790 11.310 -6.688 1.00 95.94 92 PHE A N 1
ATOM 749 C CA . PHE A 1 92 ? -6.928 10.520 -6.207 1.00 95.94 92 PHE A CA 1
ATOM 750 C C . PHE A 1 92 ? -8.220 11.334 -6.076 1.00 95.94 92 PHE A C 1
ATOM 752 O O . PHE A 1 92 ? -9.220 10.999 -6.711 1.00 95.94 92 PHE A O 1
ATOM 759 N N . THR A 1 93 ? -8.203 12.427 -5.307 1.00 94.31 93 THR A N 1
ATOM 760 C CA . THR A 1 93 ? -9.384 13.276 -5.069 1.00 94.31 93 THR A CA 1
ATOM 761 C C . THR A 1 93 ? -9.923 13.869 -6.369 1.00 94.31 93 THR A C 1
ATOM 763 O O . THR A 1 93 ? -11.121 13.798 -6.625 1.00 94.31 93 THR A O 1
ATOM 766 N N . ALA A 1 94 ? -9.041 14.381 -7.232 1.00 95.44 94 ALA A N 1
ATOM 767 C CA . ALA A 1 94 ? -9.429 14.958 -8.518 1.00 95.44 94 ALA A CA 1
ATOM 768 C C . ALA A 1 94 ? -10.051 13.918 -9.466 1.00 95.44 94 ALA A C 1
ATOM 770 O O . ALA A 1 94 ? -10.981 14.227 -10.204 1.00 95.44 94 ALA A O 1
ATOM 771 N N . ARG A 1 95 ? -9.548 12.678 -9.440 1.00 95.31 95 ARG A N 1
ATOM 772 C CA . ARG A 1 95 ? -9.969 11.602 -10.346 1.00 95.31 95 ARG A CA 1
ATOM 773 C C . ARG A 1 95 ? -11.230 10.876 -9.869 1.00 95.31 95 ARG A C 1
ATOM 775 O O . ARG A 1 95 ? -11.960 10.339 -10.692 1.00 95.31 95 ARG A O 1
ATOM 782 N N . THR A 1 96 ? -11.472 10.833 -8.558 1.00 95.75 96 THR A N 1
ATOM 783 C CA . THR A 1 96 ? -12.551 10.027 -7.954 1.00 95.75 96 THR A CA 1
ATOM 784 C C . THR A 1 96 ? -13.693 10.849 -7.361 1.00 95.75 96 THR A C 1
ATOM 786 O O . THR A 1 96 ? -14.762 10.288 -7.122 1.00 95.75 96 THR A O 1
ATOM 789 N N . GLY A 1 97 ? -13.473 12.138 -7.078 1.00 95.31 97 GLY A N 1
ATOM 790 C CA . GLY A 1 97 ? -14.414 12.994 -6.350 1.00 95.31 97 GLY A CA 1
ATOM 791 C C . GLY A 1 97 ? -14.571 12.644 -4.864 1.00 95.31 97 GLY A C 1
ATOM 792 O O . GLY A 1 97 ? -15.400 13.243 -4.184 1.00 95.31 97 GLY A O 1
ATOM 793 N N . LEU A 1 98 ? -13.804 11.678 -4.344 1.00 95.19 98 LEU A N 1
ATOM 794 C CA . LEU A 1 98 ? -13.885 11.255 -2.949 1.00 95.19 98 LEU A CA 1
ATOM 795 C C . LEU A 1 98 ? -13.110 12.202 -2.030 1.00 95.19 98 LEU A C 1
ATOM 797 O O . LEU A 1 98 ? -11.944 12.520 -2.278 1.00 95.19 98 LEU A O 1
ATOM 801 N N . ASN A 1 99 ? -13.736 12.583 -0.915 1.00 95.44 99 ASN A N 1
ATOM 802 C CA . ASN A 1 99 ? -13.096 13.362 0.142 1.00 95.44 99 ASN A CA 1
ATOM 803 C C . ASN A 1 99 ? -12.255 12.458 1.063 1.00 95.44 99 ASN A C 1
ATOM 805 O O . ASN A 1 99 ? -12.633 12.181 2.199 1.00 95.44 99 ASN A O 1
ATOM 809 N N . VAL A 1 100 ? -11.136 11.960 0.538 1.00 96.88 100 VAL A N 1
ATOM 810 C CA . VAL A 1 100 ? -10.172 11.115 1.256 1.00 96.88 100 VAL A CA 1
ATOM 811 C C . VAL A 1 100 ? -8.841 11.847 1.336 1.00 96.88 100 VAL A C 1
ATOM 813 O O . VAL A 1 100 ? -8.317 12.314 0.322 1.00 96.88 100 VAL A O 1
ATOM 816 N N . LYS A 1 101 ? -8.264 11.930 2.535 1.00 97.31 101 LYS A N 1
ATOM 817 C CA . LYS A 1 101 ? -6.949 12.537 2.749 1.00 97.31 101 LYS A CA 1
ATOM 818 C C . LYS A 1 101 ? -5.855 11.546 2.367 1.00 97.31 101 LYS A C 1
ATOM 820 O O . LYS A 1 101 ? -5.563 10.620 3.121 1.00 97.31 101 LYS A O 1
ATOM 825 N N . VAL A 1 102 ? -5.221 11.765 1.221 1.00 97.81 102 VAL A N 1
ATOM 826 C CA . VAL A 1 102 ? -4.081 10.960 0.762 1.00 97.81 102 VAL A CA 1
ATOM 827 C C . VAL A 1 102 ? -2.771 11.635 1.164 1.00 97.81 102 VAL A C 1
ATOM 829 O O . VAL A 1 102 ? -2.535 12.796 0.840 1.00 97.81 102 VAL A O 1
ATOM 832 N N . THR A 1 103 ? -1.906 10.908 1.869 1.00 97.69 103 THR A N 1
ATOM 833 C CA . THR A 1 103 ? -0.561 11.352 2.257 1.00 97.69 103 THR A CA 1
ATOM 834 C C . THR A 1 103 ? 0.476 10.407 1.671 1.00 97.69 103 THR A C 1
ATOM 836 O O . THR A 1 103 ? 0.355 9.193 1.815 1.00 97.69 103 THR A O 1
ATOM 839 N N . LEU A 1 104 ? 1.514 10.958 1.041 1.00 97.19 104 LEU A N 1
ATOM 840 C CA . LEU A 1 104 ? 2.645 10.183 0.539 1.00 97.19 104 LEU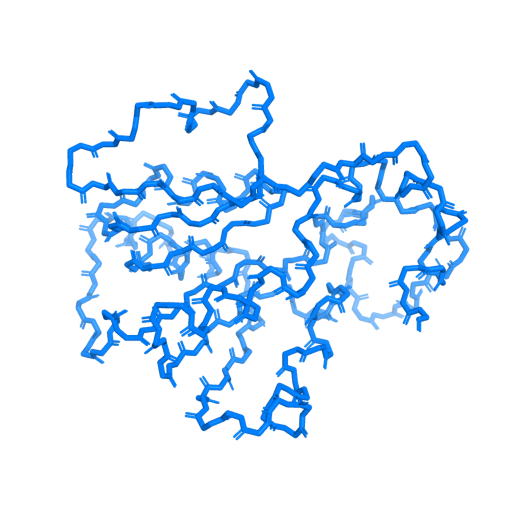 A CA 1
ATOM 841 C C . LEU A 1 104 ? 3.830 10.308 1.496 1.00 97.19 104 LEU A C 1
ATOM 843 O O . LEU A 1 104 ? 4.355 11.400 1.710 1.00 97.19 104 LEU A O 1
ATOM 847 N N . GLN A 1 105 ? 4.267 9.177 2.039 1.00 96.38 105 GLN A N 1
ATOM 848 C CA . GLN A 1 105 ? 5.480 9.037 2.829 1.00 96.38 105 GLN A CA 1
ATOM 849 C C . GLN A 1 105 ? 6.562 8.387 1.966 1.00 96.38 105 GLN A C 1
ATOM 851 O O . GLN A 1 105 ? 6.382 7.275 1.478 1.00 96.38 105 GLN A O 1
ATOM 856 N N . ALA A 1 106 ? 7.689 9.078 1.807 1.00 93.88 106 ALA A N 1
ATOM 857 C CA . ALA A 1 106 ? 8.813 8.629 0.993 1.00 93.88 106 ALA A CA 1
ATOM 858 C C . ALA A 1 106 ? 10.111 8.682 1.816 1.00 93.88 106 ALA A C 1
ATOM 860 O O . ALA A 1 106 ? 10.913 9.604 1.670 1.00 93.88 106 ALA A O 1
ATOM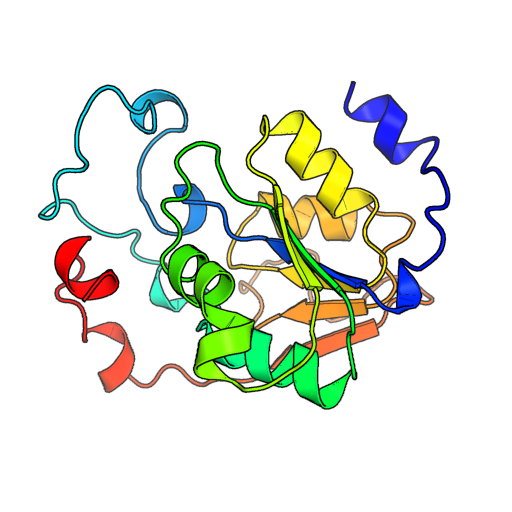 861 N N . ASN A 1 107 ? 10.260 7.738 2.748 1.00 92.12 107 ASN A N 1
ATOM 862 C CA . ASN A 1 107 ? 11.298 7.747 3.781 1.00 92.12 107 ASN A CA 1
ATOM 863 C C . ASN A 1 107 ? 12.359 6.651 3.546 1.00 92.12 107 ASN A C 1
ATOM 865 O O . ASN A 1 107 ? 12.405 5.990 2.507 1.00 92.12 107 ASN A O 1
ATOM 869 N N . SER A 1 108 ? 13.264 6.474 4.513 1.00 91.69 108 SER A N 1
ATOM 870 C CA . SER A 1 108 ? 14.214 5.353 4.504 1.00 91.69 108 SER A CA 1
ATOM 871 C C . SER A 1 108 ? 13.507 4.001 4.657 1.00 91.69 108 SER A C 1
ATOM 873 O O . SER A 1 108 ? 12.445 3.913 5.273 1.00 91.69 108 SER A O 1
ATOM 875 N N . LEU A 1 109 ? 14.141 2.922 4.183 1.00 91.62 109 LEU A N 1
ATOM 876 C CA . LEU A 1 109 ? 13.614 1.556 4.291 1.00 91.62 109 LEU A CA 1
ATOM 877 C C . LEU A 1 109 ? 13.230 1.174 5.730 1.00 91.62 109 LEU A C 1
ATOM 879 O O . LEU A 1 109 ? 12.174 0.594 5.963 1.00 91.62 109 LEU A O 1
ATOM 883 N N . ALA A 1 110 ? 14.067 1.539 6.705 1.00 93.31 110 ALA A N 1
ATOM 884 C CA . ALA A 1 110 ? 13.809 1.258 8.115 1.00 93.31 110 ALA A CA 1
ATOM 885 C C . ALA A 1 110 ? 12.580 2.012 8.650 1.00 93.31 110 ALA A C 1
ATOM 887 O O . ALA A 1 110 ? 11.803 1.456 9.425 1.00 93.31 110 ALA A O 1
ATOM 888 N N . GLN A 1 111 ? 12.393 3.271 8.243 1.00 93.81 111 GLN A N 1
ATOM 889 C CA . GLN A 1 111 ? 11.219 4.060 8.625 1.00 93.81 111 GLN A CA 1
ATOM 890 C C . GLN A 1 111 ? 9.955 3.523 7.961 1.00 93.81 111 GLN A C 1
ATOM 892 O O . GLN A 1 111 ? 8.945 3.374 8.639 1.00 93.81 111 GLN A O 1
ATOM 897 N N . ASP A 1 112 ? 10.024 3.178 6.678 1.00 95.12 112 ASP A N 1
ATOM 898 C CA . ASP A 1 112 ? 8.908 2.580 5.952 1.00 95.12 112 ASP A CA 1
ATOM 899 C C . ASP A 1 112 ? 8.491 1.256 6.582 1.00 95.12 112 ASP A C 1
ATOM 901 O O . ASP A 1 112 ? 7.315 1.069 6.878 1.00 95.12 112 ASP A O 1
ATOM 905 N N . PHE A 1 113 ? 9.447 0.374 6.885 1.00 95.69 113 PHE A N 1
ATOM 906 C CA . PHE A 1 113 ? 9.168 -0.874 7.588 1.00 95.69 113 PHE A CA 1
ATOM 907 C C . PHE A 1 113 ? 8.460 -0.624 8.926 1.00 95.69 113 PHE A C 1
ATOM 909 O O . PHE A 1 113 ? 7.449 -1.258 9.212 1.00 95.69 113 PHE A O 1
ATOM 916 N N . CYS A 1 114 ? 8.931 0.345 9.716 1.00 95.12 114 CYS A N 1
ATOM 917 C CA . CYS A 1 114 ? 8.267 0.728 10.961 1.00 95.12 114 CYS A CA 1
ATOM 918 C C . CYS A 1 114 ? 6.866 1.324 10.756 1.00 95.12 114 CYS A C 1
ATOM 920 O O . CYS A 1 114 ? 5.985 1.104 11.584 1.00 95.12 114 CYS A O 1
ATOM 922 N N . THR A 1 115 ? 6.634 2.084 9.685 1.00 95.56 115 THR A N 1
ATOM 923 C CA . THR A 1 115 ? 5.296 2.589 9.350 1.00 95.56 115 THR A CA 1
ATOM 924 C C . THR A 1 115 ? 4.357 1.433 9.007 1.00 95.56 115 THR A C 1
ATOM 926 O O . THR A 1 115 ? 3.235 1.387 9.508 1.00 95.56 115 THR A O 1
ATOM 929 N N . LEU A 1 116 ? 4.819 0.469 8.208 1.00 96.25 116 LEU A N 1
ATOM 930 C CA . LEU A 1 116 ? 4.032 -0.700 7.813 1.00 96.25 116 LEU A CA 1
ATOM 931 C C . LEU A 1 116 ? 3.708 -1.603 9.013 1.00 96.25 116 LEU A C 1
ATOM 933 O O . LEU A 1 116 ? 2.558 -2.001 9.173 1.00 96.25 116 LEU A O 1
ATOM 937 N N . THR A 1 117 ? 4.675 -1.881 9.894 1.00 94.88 117 THR A N 1
ATOM 938 C CA . THR A 1 117 ? 4.452 -2.723 11.088 1.00 94.88 117 THR A CA 1
ATOM 939 C C . THR A 1 117 ? 3.529 -2.073 12.115 1.00 94.88 117 THR A C 1
ATOM 941 O O . THR A 1 117 ? 2.943 -2.771 12.941 1.00 94.88 117 THR A O 1
ATOM 944 N N . ARG A 1 118 ? 3.376 -0.747 12.088 1.00 94.50 118 ARG A N 1
ATOM 945 C CA . ARG A 1 118 ? 2.471 -0.017 12.985 1.00 94.50 118 ARG A CA 1
ATOM 946 C C . ARG A 1 118 ? 1.055 0.126 12.444 1.00 94.50 118 ARG A C 1
ATOM 948 O O . ARG A 1 118 ? 0.184 0.491 13.228 1.00 94.50 118 ARG A O 1
ATOM 955 N N . ALA A 1 119 ? 0.823 -0.149 11.163 1.00 95.69 119 ALA A N 1
ATOM 956 C CA . ALA A 1 119 ? -0.487 -0.004 10.543 1.00 95.69 119 ALA A CA 1
ATOM 957 C C . ALA A 1 119 ? -1.524 -0.956 11.161 1.00 95.69 119 ALA A C 1
ATOM 959 O O . ALA A 1 119 ? -1.211 -2.102 11.470 1.00 95.69 119 ALA A O 1
ATOM 960 N N . ARG A 1 120 ? -2.776 -0.500 11.287 1.00 95.81 120 ARG A N 1
ATOM 961 C CA . ARG A 1 120 ? -3.923 -1.366 11.620 1.00 95.81 120 ARG A CA 1
ATOM 962 C C . ARG A 1 120 ? -4.565 -1.978 10.380 1.00 95.81 120 ARG A C 1
ATOM 964 O O . ARG A 1 120 ? -4.871 -3.168 10.366 1.00 95.81 120 ARG A O 1
ATOM 971 N N . ASN A 1 121 ? -4.717 -1.174 9.331 1.00 97.94 121 ASN A N 1
ATOM 972 C CA . ASN A 1 121 ? -5.227 -1.583 8.028 1.00 97.94 121 ASN A CA 1
ATOM 973 C C . ASN A 1 121 ? -4.094 -1.468 7.007 1.00 97.94 121 ASN A C 1
ATOM 975 O O . ASN A 1 121 ? -3.604 -0.366 6.752 1.00 97.94 121 ASN A O 1
ATOM 979 N N . LEU A 1 122 ? -3.662 -2.591 6.443 1.00 97.56 122 LEU A N 1
ATOM 980 C CA . LEU A 1 122 ? -2.487 -2.655 5.580 1.00 97.56 122 LEU A CA 1
ATOM 981 C C . LEU A 1 122 ? -2.835 -3.293 4.235 1.00 97.56 122 LEU A C 1
ATOM 983 O O . LEU A 1 122 ? -3.190 -4.466 4.174 1.00 97.56 122 LEU A O 1
ATOM 987 N N . ALA A 1 123 ? -2.694 -2.534 3.151 1.00 97.44 123 ALA A N 1
ATOM 988 C CA . ALA A 1 123 ? -2.719 -3.063 1.795 1.00 97.44 123 ALA A CA 1
ATOM 989 C C . ALA A 1 123 ? -1.290 -3.367 1.326 1.00 97.44 123 ALA A C 1
ATOM 991 O O . ALA A 1 123 ? -0.454 -2.465 1.209 1.00 97.44 123 ALA A O 1
ATOM 992 N N . VAL A 1 124 ? -1.017 -4.644 1.062 1.00 94.25 124 VAL A N 1
ATOM 993 C CA . VAL A 1 124 ? 0.306 -5.132 0.651 1.00 94.25 124 VAL A CA 1
ATOM 994 C C . VAL A 1 124 ? 0.417 -5.207 -0.874 1.00 94.25 124 VAL A C 1
ATOM 996 O O . VAL A 1 124 ? -0.534 -5.585 -1.563 1.00 94.25 124 VAL A O 1
ATOM 999 N N . SER A 1 125 ? 1.579 -4.829 -1.407 1.00 91.62 125 SER A N 1
ATOM 1000 C CA . SER A 1 125 ? 1.962 -5.085 -2.801 1.00 91.62 125 SER A CA 1
ATOM 1001 C C . SER A 1 125 ? 2.613 -6.469 -2.927 1.00 91.62 125 SER A C 1
ATOM 1003 O O . SER A 1 125 ? 2.711 -7.219 -1.950 1.00 91.62 125 SER A O 1
ATOM 1005 N N . PHE A 1 126 ? 3.083 -6.834 -4.122 1.00 89.69 126 PHE A N 1
ATOM 1006 C CA . PHE A 1 126 ? 3.922 -8.021 -4.273 1.00 89.69 126 PHE A CA 1
ATOM 1007 C C . PHE A 1 126 ? 5.343 -7.706 -3.781 1.00 89.69 126 PHE A C 1
ATOM 1009 O O . PHE A 1 126 ? 6.249 -7.444 -4.564 1.00 89.69 126 PHE A O 1
ATOM 1016 N N . SER A 1 127 ? 5.523 -7.704 -2.459 1.00 89.44 127 SER A N 1
ATOM 1017 C CA . SER A 1 127 ? 6.778 -7.315 -1.817 1.00 89.44 127 SER A CA 1
ATOM 1018 C C . SER A 1 127 ? 7.078 -8.155 -0.586 1.00 89.44 127 SER A C 1
ATOM 1020 O O . SER A 1 127 ? 6.234 -8.327 0.298 1.00 89.44 127 SER A O 1
ATOM 1022 N N . THR A 1 128 ? 8.317 -8.633 -0.475 1.00 89.31 128 THR A N 1
ATOM 1023 C CA . THR A 1 128 ? 8.794 -9.309 0.738 1.00 89.31 128 THR A CA 1
ATOM 1024 C C . THR A 1 128 ? 8.801 -8.370 1.941 1.00 89.31 128 THR A C 1
ATOM 1026 O O . THR A 1 128 ? 8.528 -8.826 3.050 1.00 89.31 128 THR A O 1
ATOM 1029 N N . LEU A 1 129 ? 9.037 -7.068 1.735 1.00 92.12 129 LEU A N 1
ATOM 1030 C CA . LEU A 1 129 ? 9.084 -6.079 2.810 1.00 92.12 129 LEU A CA 1
ATOM 1031 C C . LEU A 1 129 ? 7.716 -5.909 3.472 1.00 92.12 129 LEU A C 1
ATOM 1033 O O . LEU A 1 129 ? 7.615 -6.016 4.694 1.00 92.12 129 LEU A O 1
ATOM 1037 N N . SER A 1 130 ? 6.665 -5.662 2.684 1.00 94.00 130 SER A N 1
ATOM 1038 C CA . SER A 1 130 ? 5.318 -5.489 3.246 1.00 94.00 130 SER A CA 1
ATOM 1039 C C . SER A 1 130 ? 4.757 -6.770 3.845 1.00 94.00 130 SER A C 1
ATOM 1041 O O . SER A 1 130 ? 4.139 -6.710 4.905 1.00 94.00 130 SER A O 1
ATOM 1043 N N . ASN A 1 131 ? 5.049 -7.927 3.244 1.00 92.50 131 ASN A N 1
ATOM 1044 C CA . ASN A 1 131 ? 4.689 -9.219 3.820 1.00 92.50 131 ASN A CA 1
ATOM 1045 C C . ASN A 1 131 ? 5.366 -9.414 5.184 1.00 92.50 131 ASN A C 1
ATOM 1047 O O . ASN A 1 131 ? 4.692 -9.716 6.165 1.00 92.50 131 ASN A O 1
ATOM 1051 N N . ALA A 1 132 ? 6.681 -9.184 5.277 1.00 92.81 132 ALA A N 1
ATOM 1052 C CA . ALA A 1 132 ? 7.413 -9.278 6.539 1.00 92.81 132 ALA A CA 1
ATOM 1053 C C . ALA A 1 132 ? 6.887 -8.283 7.584 1.00 92.81 132 ALA A C 1
ATOM 1055 O O . ALA A 1 132 ? 6.718 -8.647 8.745 1.00 92.81 132 ALA A O 1
ATOM 1056 N N . ALA A 1 133 ? 6.573 -7.050 7.180 1.00 94.44 133 ALA A N 1
ATOM 1057 C CA . ALA A 1 133 ? 6.006 -6.048 8.074 1.00 94.44 133 ALA A CA 1
ATOM 1058 C C . ALA A 1 133 ? 4.626 -6.458 8.612 1.00 94.44 133 ALA A C 1
ATOM 1060 O O . ALA A 1 133 ? 4.373 -6.310 9.806 1.00 94.44 133 ALA A O 1
ATOM 1061 N N . ALA A 1 134 ? 3.760 -7.012 7.757 1.00 93.62 134 ALA A N 1
ATOM 1062 C CA . ALA A 1 134 ? 2.460 -7.540 8.159 1.00 93.62 134 ALA A CA 1
ATOM 1063 C C . ALA A 1 134 ? 2.615 -8.685 9.170 1.00 93.62 134 ALA A C 1
ATOM 1065 O O . ALA A 1 134 ? 1.945 -8.692 10.197 1.00 93.62 134 ALA A O 1
ATOM 1066 N N . ILE A 1 135 ? 3.554 -9.601 8.910 1.00 91.88 135 ILE A N 1
ATOM 1067 C CA . ILE A 1 135 ? 3.839 -10.761 9.763 1.00 91.88 135 ILE A CA 1
ATOM 1068 C C . ILE A 1 135 ? 4.387 -10.367 11.132 1.00 91.88 135 ILE A C 1
ATOM 1070 O O . ILE A 1 135 ? 4.040 -10.960 12.150 1.00 91.88 135 ILE A O 1
ATOM 1074 N N . MET A 1 136 ? 5.285 -9.388 11.160 1.00 92.50 136 MET A N 1
ATOM 1075 C CA . MET A 1 136 ? 5.943 -8.951 12.389 1.00 92.50 136 MET A CA 1
ATOM 1076 C C . MET A 1 136 ? 5.108 -7.941 13.181 1.00 92.50 136 MET A C 1
ATOM 1078 O O . MET A 1 136 ? 5.476 -7.585 14.303 1.00 92.50 136 MET A O 1
ATOM 1082 N N . SER A 1 137 ? 4.002 -7.457 12.615 1.00 92.50 137 SER A N 1
ATOM 1083 C CA . SER A 1 137 ? 3.131 -6.504 13.283 1.00 92.50 137 SER A CA 1
ATOM 1084 C C . SER A 1 137 ? 2.327 -7.165 14.397 1.00 92.50 137 SER A C 1
ATOM 1086 O O . SER A 1 137 ? 1.692 -8.197 14.213 1.00 92.50 137 SER A O 1
ATOM 1088 N N . LYS A 1 138 ? 2.272 -6.495 15.549 1.00 91.62 138 LYS A N 1
ATOM 1089 C CA . LYS A 1 138 ? 1.326 -6.807 16.633 1.00 91.62 138 LYS A CA 1
ATOM 1090 C C . LYS A 1 138 ? 0.029 -5.991 16.545 1.00 91.62 138 LYS A C 1
ATOM 1092 O O . LYS A 1 138 ? -0.781 -6.047 17.463 1.00 91.62 138 LYS A O 1
ATOM 1097 N N . ARG A 1 139 ? -0.124 -5.160 15.507 1.00 92.38 139 ARG A N 1
ATOM 1098 C CA . ARG A 1 139 ? -1.187 -4.144 15.397 1.00 92.38 139 ARG A CA 1
ATOM 1099 C C . ARG A 1 139 ? -2.044 -4.259 14.162 1.00 92.38 139 ARG A C 1
ATOM 1101 O O . ARG A 1 139 ? -3.175 -3.785 14.192 1.00 92.38 139 ARG A O 1
ATOM 1108 N N . VAL A 1 140 ? -1.518 -4.856 13.101 1.00 94.19 140 VAL A N 1
ATOM 1109 C CA . VAL A 1 140 ? -2.293 -5.129 11.900 1.00 94.19 140 VAL A CA 1
ATOM 1110 C C . VAL A 1 140 ? -3.505 -5.966 12.295 1.00 94.19 140 VAL A C 1
ATOM 1112 O O . VAL A 1 140 ? -3.369 -7.025 12.894 1.00 94.19 140 VAL A O 1
ATOM 1115 N N . GLN A 1 141 ? -4.687 -5.464 11.967 1.00 95.31 141 GLN A N 1
ATOM 1116 C CA . GLN A 1 141 ? -5.978 -6.117 12.172 1.00 95.31 141 GLN A CA 1
ATOM 1117 C C . GLN A 1 141 ? -6.611 -6.508 10.840 1.00 95.31 141 GLN A C 1
ATOM 1119 O O . GLN A 1 141 ? -7.377 -7.467 10.779 1.00 95.31 141 GLN A O 1
ATOM 1124 N N . ARG A 1 142 ? -6.310 -5.777 9.760 1.00 96.12 142 ARG A N 1
ATOM 1125 C CA . ARG A 1 142 ? -6.797 -6.088 8.414 1.00 96.12 142 ARG A CA 1
ATOM 1126 C C . ARG A 1 142 ? -5.660 -6.021 7.410 1.00 96.12 142 ARG A C 1
ATOM 1128 O O . ARG A 1 142 ? -4.987 -4.995 7.301 1.00 96.12 142 ARG A O 1
ATOM 1135 N N . ILE A 1 143 ? -5.473 -7.107 6.671 1.00 95.69 143 ILE A N 1
ATOM 1136 C CA . ILE A 1 143 ? -4.521 -7.203 5.565 1.00 95.69 143 ILE A CA 1
ATOM 1137 C C . ILE A 1 143 ? -5.311 -7.322 4.268 1.00 95.69 143 ILE A C 1
ATOM 1139 O O . ILE A 1 143 ? -6.091 -8.259 4.102 1.00 95.69 143 ILE A O 1
ATOM 1143 N N . TYR A 1 144 ? -5.073 -6.405 3.337 1.00 95.69 144 TYR A N 1
ATOM 1144 C CA . TYR A 1 144 ? -5.655 -6.424 2.001 1.00 95.69 144 TYR A CA 1
ATOM 1145 C C . TYR A 1 144 ? -4.587 -6.818 0.987 1.00 95.69 144 TYR A C 1
ATOM 1147 O O . TYR A 1 144 ? -3.515 -6.213 0.938 1.00 95.69 144 TYR A O 1
ATOM 1155 N N . LEU A 1 145 ? -4.872 -7.815 0.156 1.00 92.75 145 LEU A N 1
ATOM 1156 C CA . LEU A 1 145 ? -3.946 -8.278 -0.874 1.00 92.75 145 LEU A CA 1
ATOM 1157 C C . LEU A 1 145 ? -4.684 -8.737 -2.125 1.00 92.75 145 LEU A C 1
ATOM 1159 O O . LEU A 1 145 ? -5.877 -9.023 -2.097 1.00 92.75 145 LEU A O 1
ATOM 1163 N N . ARG A 1 146 ? -3.949 -8.841 -3.229 1.00 89.94 146 ARG A N 1
ATOM 1164 C CA . ARG A 1 146 ? -4.474 -9.392 -4.477 1.00 89.94 146 ARG A CA 1
ATOM 1165 C C . ARG A 1 146 ? -4.444 -10.921 -4.477 1.00 89.94 146 ARG A C 1
ATOM 1167 O O . ARG A 1 146 ? -5.467 -11.583 -4.618 1.00 89.94 146 ARG A O 1
ATOM 1174 N N . GLN A 1 147 ? -3.252 -11.485 -4.314 1.00 83.62 147 GLN A N 1
ATOM 1175 C CA . GLN A 1 147 ? -3.022 -12.925 -4.284 1.00 83.62 147 GLN A CA 1
ATOM 1176 C C . GLN A 1 147 ? -1.731 -13.227 -3.522 1.00 83.62 147 GLN A C 1
ATOM 1178 O O . GLN A 1 147 ? -0.811 -12.409 -3.489 1.00 83.62 147 GLN A O 1
ATOM 1183 N N . PHE A 1 148 ? -1.660 -14.404 -2.907 1.00 70.19 148 PHE A N 1
ATOM 1184 C CA . PHE A 1 148 ? -0.440 -14.882 -2.275 1.00 70.19 148 PHE A CA 1
ATOM 1185 C C . PHE A 1 148 ? 0.585 -15.369 -3.294 1.00 70.19 148 PHE A C 1
ATOM 1187 O O . PHE A 1 148 ? 0.243 -16.045 -4.264 1.00 70.19 148 PHE A O 1
ATOM 1194 N N . ALA A 1 149 ? 1.863 -15.133 -2.999 1.00 70.38 149 ALA A N 1
ATOM 1195 C CA . ALA A 1 149 ? 2.907 -16.003 -3.520 1.00 70.38 149 ALA A CA 1
ATOM 1196 C C . ALA A 1 149 ? 2.675 -17.429 -2.986 1.00 70.38 149 ALA A C 1
ATOM 1198 O O . ALA A 1 149 ? 2.328 -17.590 -1.814 1.00 70.38 149 ALA A O 1
ATOM 1199 N N . LEU A 1 150 ? 2.915 -18.450 -3.816 1.00 66.44 150 LEU A N 1
ATOM 1200 C CA . LEU A 1 150 ? 2.718 -19.878 -3.496 1.00 66.44 150 LEU A CA 1
ATOM 1201 C C . LEU A 1 150 ? 3.381 -20.338 -2.180 1.00 66.44 150 LEU A C 1
ATOM 1203 O O . LEU A 1 150 ? 2.954 -21.330 -1.607 1.00 66.44 150 LEU A O 1
ATOM 1207 N N . ASN A 1 151 ? 4.366 -19.592 -1.667 1.00 72.75 151 ASN A N 1
ATOM 1208 C CA . ASN A 1 151 ? 5.070 -19.865 -0.409 1.00 72.75 151 ASN A CA 1
ATOM 1209 C C . ASN A 1 151 ? 5.054 -18.669 0.559 1.00 72.75 151 ASN A C 1
ATOM 1211 O O . ASN A 1 151 ? 5.984 -18.475 1.341 1.00 72.75 151 ASN A O 1
ATOM 1215 N N . SER A 1 152 ? 4.033 -17.813 0.483 1.00 75.06 152 SER A N 1
ATOM 1216 C CA . SER A 1 152 ? 3.900 -16.704 1.427 1.00 75.06 152 SER A CA 1
ATOM 1217 C C . SER A 1 152 ? 3.675 -17.241 2.840 1.00 75.06 152 SER A C 1
ATOM 1219 O O . SER A 1 152 ? 2.812 -18.092 3.054 1.00 75.06 152 SER A O 1
ATOM 1221 N N . MET A 1 153 ? 4.389 -16.694 3.827 1.00 75.69 153 MET A N 1
ATOM 1222 C CA . MET A 1 153 ? 4.131 -17.000 5.243 1.00 75.69 153 MET A CA 1
ATOM 1223 C C . MET A 1 153 ? 2.752 -16.505 5.713 1.00 75.69 153 MET A C 1
ATOM 1225 O O . MET A 1 153 ? 2.319 -16.846 6.804 1.00 75.69 153 MET A O 1
ATOM 1229 N N . MET A 1 154 ? 2.046 -15.727 4.887 1.00 76.12 154 MET A N 1
ATOM 1230 C CA . MET A 1 154 ? 0.666 -15.313 5.130 1.00 76.12 154 MET A CA 1
ATOM 1231 C C . MET A 1 154 ? -0.371 -16.319 4.588 1.00 76.12 154 MET A C 1
ATOM 1233 O O . MET A 1 154 ? -1.545 -15.967 4.495 1.00 76.12 154 MET A O 1
ATOM 1237 N N . ASN A 1 155 ? 0.024 -17.543 4.192 1.00 67.31 155 ASN A N 1
ATOM 1238 C CA . ASN A 1 155 ? -0.921 -18.511 3.624 1.00 67.31 155 ASN A CA 1
ATOM 1239 C C . ASN A 1 155 ? -1.987 -18.932 4.660 1.00 67.31 155 ASN A C 1
ATOM 1241 O O . ASN A 1 155 ? -1.710 -19.603 5.649 1.00 67.31 155 ASN A O 1
ATOM 1245 N N . CYS A 1 156 ? -3.210 -18.454 4.420 1.00 61.09 156 CYS A N 1
ATOM 1246 C CA . CYS A 1 156 ? -4.514 -18.907 4.921 1.00 61.09 156 CYS A CA 1
ATOM 1247 C C . CYS A 1 156 ? -4.799 -18.915 6.437 1.00 61.09 156 CYS A C 1
ATOM 1249 O O . CYS A 1 156 ? -5.972 -18.885 6.795 1.00 61.09 156 CYS A O 1
ATOM 1251 N N . ASN A 1 157 ? -3.799 -18.882 7.318 1.00 67.81 157 ASN A N 1
ATOM 1252 C CA . ASN A 1 157 ? -3.980 -18.810 8.770 1.00 67.81 157 ASN A CA 1
ATOM 1253 C C . ASN A 1 157 ? -3.327 -17.535 9.309 1.00 67.81 157 ASN A C 1
ATOM 1255 O O . ASN A 1 157 ? -2.171 -17.537 9.731 1.00 67.81 157 ASN A O 1
ATOM 1259 N N . VAL A 1 158 ? -4.068 -16.429 9.264 1.00 76.56 158 VAL A N 1
ATOM 1260 C CA . VAL A 1 158 ? -3.659 -15.189 9.935 1.00 76.56 158 VAL A CA 1
ATOM 1261 C C . VAL A 1 158 ? -3.783 -15.324 11.456 1.00 76.56 158 VAL A C 1
ATOM 1263 O O . VAL A 1 158 ? -4.518 -16.175 11.959 1.00 76.56 158 VAL A O 1
ATOM 1266 N N . TRP A 1 159 ? -3.039 -14.503 12.202 1.00 85.25 159 TRP A N 1
ATOM 1267 C CA . TRP A 1 159 ? -3.068 -14.512 13.670 1.00 85.25 159 TRP A CA 1
ATOM 1268 C C . TRP A 1 159 ? -4.477 -14.238 14.225 1.00 85.25 159 TRP A C 1
ATOM 1270 O O . TRP A 1 159 ? -5.278 -13.566 13.568 1.00 85.25 159 TRP A O 1
ATOM 1280 N N . PRO A 1 160 ? -4.789 -14.694 15.455 1.00 88.38 160 PRO A N 1
ATOM 1281 C CA . PRO A 1 160 ? -6.046 -14.355 16.115 1.00 88.38 160 PRO A CA 1
ATOM 1282 C C . PRO A 1 160 ? -6.297 -12.842 16.132 1.00 88.38 160 PRO A C 1
ATOM 1284 O O . PRO A 1 160 ? -5.421 -12.066 16.509 1.00 88.38 160 PRO A O 1
ATOM 1287 N N . GLY A 1 161 ? -7.500 -12.427 15.731 1.00 89.00 161 GLY A N 1
ATOM 1288 C CA . GLY A 1 161 ? -7.884 -11.012 15.656 1.00 89.00 161 GLY A CA 1
ATOM 1289 C C . GLY A 1 161 ? -7.428 -10.284 14.386 1.00 89.00 161 GLY A C 1
ATOM 1290 O O . GLY A 1 161 ? -7.783 -9.121 14.206 1.00 89.00 161 GLY A O 1
ATOM 1291 N N . VAL A 1 162 ? -6.697 -10.956 13.493 1.00 92.94 162 VAL A N 1
ATOM 1292 C CA . VAL A 1 162 ? -6.337 -10.432 12.174 1.00 92.94 162 VAL A CA 1
ATOM 1293 C C . VAL A 1 162 ? -7.291 -10.998 11.133 1.00 92.94 162 VAL A C 1
ATOM 1295 O O . VAL A 1 162 ? -7.616 -12.182 11.132 1.00 92.94 162 VAL A O 1
ATOM 1298 N N . SER A 1 163 ? -7.744 -10.139 10.234 1.00 93.31 163 SER A N 1
ATOM 1299 C CA . SER A 1 163 ? -8.537 -10.496 9.068 1.00 93.31 163 SER A CA 1
ATOM 1300 C C . SER A 1 163 ? -7.719 -10.296 7.803 1.00 93.31 163 SER A C 1
ATOM 1302 O O . SER A 1 163 ? -6.859 -9.417 7.706 1.00 93.31 163 SER A O 1
ATOM 1304 N N . LEU A 1 164 ? -7.998 -11.147 6.830 1.00 92.00 164 LEU A N 1
ATOM 1305 C CA . LEU A 1 164 ? -7.339 -11.158 5.544 1.00 92.00 164 LEU A CA 1
ATOM 1306 C C . LEU A 1 164 ? -8.404 -11.014 4.463 1.00 92.00 164 LEU A C 1
ATOM 1308 O O . LEU A 1 164 ? -9.314 -11.836 4.378 1.00 92.00 164 LEU A O 1
ATOM 1312 N N . VAL A 1 165 ? -8.271 -9.989 3.631 1.00 93.19 165 VAL A N 1
ATOM 1313 C CA . VAL A 1 165 ? -9.194 -9.705 2.536 1.00 93.19 165 VAL A CA 1
ATOM 1314 C C . VAL A 1 165 ? -8.436 -9.831 1.223 1.00 93.19 165 VAL A C 1
ATOM 1316 O O . VAL A 1 165 ? -7.543 -9.039 0.9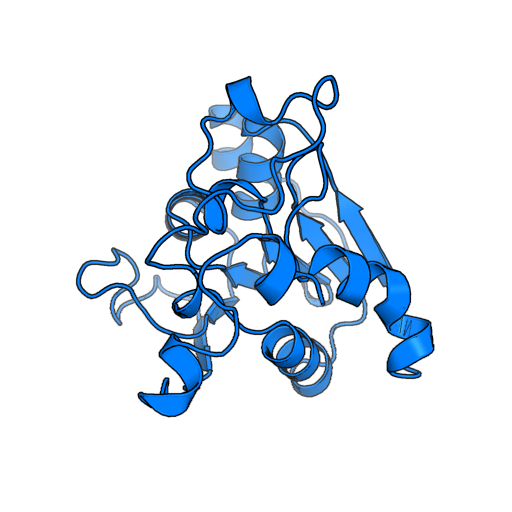09 1.00 93.19 165 VAL A O 1
ATOM 1319 N N . GLN A 1 166 ? -8.789 -10.859 0.455 1.00 91.38 166 GLN A N 1
ATOM 1320 C CA . GLN A 1 166 ? -8.181 -11.130 -0.838 1.00 91.38 166 GLN A CA 1
ATOM 1321 C C . GLN A 1 166 ? -9.070 -10.618 -1.975 1.00 91.38 166 GLN A C 1
ATOM 1323 O O . GLN A 1 166 ? -10.223 -11.022 -2.110 1.00 91.38 166 GLN A O 1
ATOM 1328 N N . TYR A 1 167 ? -8.499 -9.789 -2.844 1.00 89.56 167 TYR A N 1
ATOM 1329 C CA . TYR A 1 167 ? -9.130 -9.320 -4.074 1.00 89.56 167 TYR A CA 1
ATOM 1330 C C . TYR A 1 167 ? -8.652 -10.172 -5.244 1.00 89.56 167 TYR A C 1
ATOM 1332 O O . TYR A 1 167 ? -7.609 -9.909 -5.845 1.00 89.56 167 TYR A O 1
ATOM 1340 N N . SER A 1 168 ? -9.428 -11.208 -5.566 1.00 83.12 168 SER A N 1
ATOM 1341 C CA . SER A 1 168 ? -9.143 -12.077 -6.707 1.00 83.12 168 SER A CA 1
ATOM 1342 C C . SER A 1 168 ? -9.305 -11.307 -8.017 1.00 83.12 168 SER A C 1
ATOM 1344 O O . SER A 1 168 ? -10.412 -10.982 -8.443 1.00 83.12 168 SER A O 1
ATOM 1346 N N . LEU A 1 169 ? -8.174 -10.999 -8.644 1.00 79.75 169 LEU A N 1
ATOM 1347 C CA . LEU A 1 169 ? -8.090 -10.325 -9.933 1.00 79.75 169 LEU A CA 1
ATOM 1348 C C . LEU A 1 169 ? -7.312 -11.257 -10.867 1.00 79.75 169 LEU A C 1
ATOM 1350 O O . LEU A 1 169 ? -6.078 -11.228 -10.826 1.00 79.75 169 LEU A O 1
ATOM 1354 N N . PRO A 1 170 ? -7.987 -12.140 -11.627 1.00 73.88 170 PRO A N 1
ATOM 1355 C CA . PRO A 1 170 ? -7.312 -13.144 -12.440 1.00 73.88 170 PRO A CA 1
ATOM 1356 C C . PRO A 1 170 ? -6.409 -12.471 -13.474 1.00 73.88 170 PRO A C 1
ATOM 1358 O O . PRO A 1 170 ? -6.841 -11.558 -14.176 1.00 73.88 170 PRO A O 1
ATOM 1361 N N . ILE A 1 171 ? -5.157 -12.929 -13.571 1.00 67.62 171 ILE A N 1
ATOM 1362 C CA . ILE A 1 171 ? -4.315 -12.584 -14.719 1.00 67.62 171 ILE A CA 1
ATOM 1363 C C . ILE A 1 171 ? -4.717 -13.532 -15.829 1.00 67.62 171 ILE A C 1
ATOM 1365 O O . ILE A 1 171 ? -4.515 -14.739 -15.709 1.00 67.62 171 ILE A O 1
ATOM 1369 N N . THR A 1 172 ? -5.328 -13.009 -16.883 1.00 68.88 172 THR A N 1
ATOM 1370 C CA . THR A 1 172 ? -5.428 -13.778 -18.125 1.00 68.88 172 THR A CA 1
ATOM 1371 C C . THR A 1 172 ? -4.145 -13.568 -18.925 1.00 68.88 172 THR A C 1
ATOM 1373 O O . THR A 1 172 ? -3.457 -12.568 -18.738 1.00 68.88 172 THR A O 1
ATOM 1376 N N . GLU A 1 173 ? -3.817 -14.495 -19.821 1.00 61.31 173 GLU A N 1
ATOM 1377 C CA . GLU A 1 173 ? -2.624 -14.430 -20.683 1.00 61.31 173 GLU A CA 1
ATOM 1378 C C . GLU A 1 173 ? -2.529 -13.090 -21.443 1.00 61.31 173 GLU A C 1
ATOM 1380 O O . GLU A 1 173 ? -1.463 -12.497 -21.562 1.00 61.31 173 GLU A O 1
ATOM 1385 N N . GLN A 1 174 ? -3.684 -12.529 -21.814 1.00 58.75 174 GLN A N 1
ATOM 1386 C CA . GLN A 1 174 ? -3.826 -11.212 -22.448 1.00 58.75 174 GLN A CA 1
ATOM 1387 C C . GLN A 1 174 ? -3.378 -10.033 -21.557 1.00 58.75 174 GLN A C 1
ATOM 1389 O O . GLN A 1 174 ? -3.065 -8.964 -22.070 1.00 58.75 174 GLN A O 1
ATOM 1394 N N . HIS A 1 175 ? -3.341 -10.212 -20.233 1.00 59.84 175 HIS A N 1
ATOM 1395 C CA . HIS A 1 175 ? -2.903 -9.210 -19.254 1.00 59.84 175 HIS A CA 1
ATOM 1396 C C . HIS A 1 175 ? -1.455 -9.420 -18.771 1.00 59.84 175 HIS A C 1
ATOM 1398 O O . HIS A 1 175 ? -0.959 -8.581 -18.020 1.00 59.84 175 HIS A O 1
ATOM 1404 N N . HIS A 1 176 ? -0.769 -10.503 -19.170 1.00 58.78 176 HIS A N 1
ATOM 1405 C CA . HIS A 1 176 ? 0.661 -10.693 -18.873 1.00 58.78 176 HIS A CA 1
ATOM 1406 C C . HIS A 1 176 ? 1.565 -9.814 -19.747 1.00 58.78 176 HIS A C 1
ATOM 1408 O O . HIS A 1 176 ? 2.620 -9.395 -19.283 1.00 58.78 176 HIS A O 1
ATOM 1414 N N . GLU A 1 177 ? 1.155 -9.509 -20.980 1.00 58.50 177 GLU A N 1
ATOM 1415 C CA . GLU A 1 177 ? 2.011 -8.855 -21.982 1.00 58.50 177 GLU A CA 1
ATOM 1416 C C . GLU A 1 177 ? 1.682 -7.398 -22.395 1.00 58.50 177 GLU A C 1
ATOM 1418 O O . GLU A 1 177 ? 2.389 -6.883 -23.264 1.00 58.50 177 GLU A O 1
ATOM 1423 N N . PRO A 1 178 ? 0.692 -6.664 -21.838 1.00 54.69 178 PRO A N 1
ATOM 1424 C CA . PRO A 1 178 ? 0.230 -5.418 -22.463 1.00 54.69 178 PRO A CA 1
ATOM 1425 C C . PRO A 1 178 ? 1.226 -4.247 -22.403 1.00 54.69 178 PRO A C 1
ATOM 1427 O O . PRO A 1 178 ? 0.954 -3.201 -22.981 1.00 54.69 178 PRO A O 1
ATOM 1430 N N . TYR A 1 179 ? 2.380 -4.401 -21.748 1.00 64.81 179 TYR A N 1
ATOM 1431 C CA . TYR A 1 179 ? 3.281 -3.291 -21.423 1.00 64.81 179 TYR A CA 1
ATOM 1432 C C . TYR A 1 179 ? 4.707 -3.478 -21.923 1.00 64.81 179 TYR A C 1
ATOM 1434 O O . TYR A 1 179 ? 5.620 -3.034 -21.237 1.00 64.81 179 TYR A O 1
ATOM 1442 N N . ASN A 1 180 ? 4.911 -4.215 -23.027 1.00 73.12 180 ASN A N 1
ATOM 1443 C CA . ASN A 1 180 ? 6.210 -4.498 -23.673 1.00 73.12 180 ASN A CA 1
ATOM 1444 C C . ASN A 1 180 ? 7.367 -4.919 -22.726 1.00 73.12 180 ASN A C 1
ATOM 1446 O O . ASN A 1 180 ? 8.525 -4.958 -23.131 1.00 73.12 180 ASN A O 1
ATOM 1450 N N . ASN A 1 181 ? 7.042 -5.283 -21.479 1.00 72.00 181 ASN A N 1
ATOM 1451 C CA . ASN A 1 181 ? 7.933 -5.524 -20.346 1.00 72.00 181 ASN A CA 1
ATOM 1452 C C . ASN A 1 181 ? 8.981 -4.429 -20.082 1.00 72.00 181 ASN A C 1
ATOM 1454 O O . ASN A 1 181 ? 10.009 -4.724 -19.472 1.00 72.00 181 ASN A O 1
ATOM 1458 N N . THR A 1 182 ? 8.743 -3.180 -20.490 1.00 76.81 182 THR A N 1
ATOM 1459 C CA . THR A 1 182 ? 9.652 -2.057 -20.202 1.00 76.81 182 THR A CA 1
ATOM 1460 C C . THR A 1 182 ? 9.043 -1.075 -19.204 1.00 76.81 182 THR A C 1
ATOM 1462 O O . THR A 1 182 ? 7.851 -1.124 -18.906 1.00 76.81 182 THR A O 1
ATOM 1465 N N . TYR A 1 183 ? 9.848 -0.149 -18.679 1.00 72.94 183 TYR A N 1
ATOM 1466 C CA . TYR A 1 183 ? 9.327 0.935 -17.837 1.00 72.94 183 TYR A CA 1
ATOM 1467 C C . TYR A 1 183 ? 8.351 1.832 -18.596 1.00 72.94 183 TYR A C 1
ATOM 1469 O O . TYR A 1 183 ? 7.380 2.295 -17.999 1.00 72.94 183 TYR A O 1
ATOM 1477 N N . ALA A 1 184 ? 8.596 2.081 -19.888 1.00 77.25 184 ALA A N 1
ATOM 1478 C CA . ALA A 1 184 ? 7.720 2.909 -20.714 1.00 77.25 184 ALA A CA 1
ATOM 1479 C C . ALA A 1 184 ? 6.305 2.335 -20.743 1.00 77.25 184 ALA A C 1
ATOM 1481 O O . ALA A 1 184 ? 5.377 3.009 -20.305 1.00 77.25 184 ALA A O 1
ATOM 1482 N N . GLY A 1 185 ? 6.164 1.058 -21.108 1.00 76.19 185 GLY A N 1
ATOM 1483 C CA . GLY A 1 185 ? 4.850 0.429 -21.230 1.00 76.19 185 GLY A CA 1
ATOM 1484 C C . GLY A 1 185 ? 4.032 0.457 -19.936 1.00 76.19 185 GLY A C 1
ATOM 1485 O O . GLY A 1 185 ? 2.817 0.533 -19.989 1.00 76.19 185 GLY A O 1
ATOM 1486 N N . VAL A 1 186 ? 4.673 0.431 -18.764 1.00 72.56 186 VAL A N 1
ATOM 1487 C CA . VAL A 1 186 ? 3.982 0.390 -17.459 1.00 72.56 186 VAL A CA 1
ATOM 1488 C C . VAL A 1 186 ? 3.570 1.779 -16.956 1.00 72.56 186 VAL A C 1
ATOM 1490 O O . VAL A 1 186 ? 2.751 1.888 -16.041 1.00 72.56 186 VAL A O 1
ATOM 1493 N N . THR A 1 187 ? 4.180 2.838 -17.493 1.00 68.31 187 THR A N 1
ATOM 1494 C CA . THR A 1 187 ? 3.963 4.224 -17.042 1.00 68.31 187 THR A CA 1
ATOM 1495 C C . THR A 1 187 ? 3.080 5.059 -17.972 1.00 68.31 187 THR A C 1
ATOM 1497 O O . THR A 1 187 ? 2.657 6.139 -17.551 1.00 68.31 187 THR A O 1
ATOM 1500 N N . GLU A 1 188 ? 2.803 4.569 -19.183 1.00 59.16 188 GLU A N 1
ATOM 1501 C CA . GLU A 1 188 ? 1.815 5.115 -20.132 1.00 59.16 188 GLU A CA 1
ATOM 1502 C C . GLU A 1 188 ? 0.365 4.917 -19.654 1.00 59.16 188 GLU A C 1
ATOM 1504 O O . GLU A 1 188 ? -0.427 5.879 -19.805 1.00 59.16 188 GLU A O 1
#